Protein AF-A0A381WSM9-F1 (afdb_monomer)

Mean predicted aligned error: 3.8 Å

Sequence (271 aa):
VVYVLDGNLLFGTAMETVRNLSGAGLGIGEIPMAYTVAIGYKDANNLLATFHKRWRDYTPNIGGEAEKMSKLMGGPSDISGGGAPDFLKFLQEELKPLIESKYSVDPIDATIAGLSLGGLFPSWVLLTQPETFQRYVIMSPSIWWNGEEVWEWESRFAQNHNDINAKVFVTAGGLETIEIQKKMMDDILKDAPEQAVQMFKPMLDYFDKEGWPKMAEITPMFVDKLKSRSYKSLKIHCHNMPDESHSSVAPGAISRGLRYVFDHWDPSKGK

Organism: NCBI:txid408172

Nearest PDB structures (foldseek):
  6gi0-assembly1_A  TM=8.350E-01  e=5.035E-11  Pseudomonas aeruginosa
  6gi2-assembly2_B  TM=8.576E-01  e=4.862E-10  Pseudomonas aeruginosa
  6gi5-assembly2_B  TM=8.329E-01  e=3.897E-10  Pseudomonas aeruginosa
  6gi0-assembly2_B  TM=8.419E-01  e=8.933E-10  Pseudomonas aeruginosa
  6gi1-assembly1_A  TM=8.246E-01  e=7.160E-10  Pseudomonas aeruginosa PAO1

Secondary structure (DSSP, 8-state):
-EEESSHHHHHHHHHHHHHHHTGGGTS--SS----EEE---TT--SHHHHHHHHHHHH--SBSHHHHHHHHHTT--TT--B--HHHHHHHIIIIIHHHHHHHS---SS--EEEEETHHHHHHHHHHTT-GGG-SEEEEES--TTHHHHTHHHHHHHHHHH-S----EEEEE-BTT-SHHHHHHHHHHHHHTS-HHHHHHHHHHHHHHHHH----HHHHHHHHHHHHHHTT-TT-EEEE--BTT--TTTHHHHHHHHHHHHHTTS--GGGT-

Radius of gyration: 18.4 Å; Cα contac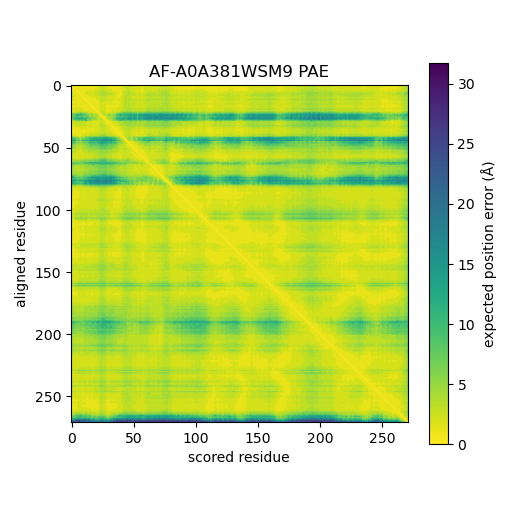ts (8 Å, |Δi|>4): 473; chains: 1; bounding box: 45×40×51 Å

InterPro domains:
  IPR000801 Esterase-like [PF00756] (80-177)
  IPR029058 Alpha/Beta hydrolase fold [G3DSA:3.40.50.1820] (1-271)
  IPR029058 Alpha/Beta hydrolase fold [SSF53474] (1-263)
  IPR052558 Siderophore Hydrolyzing Esterase D [PTHR40841] (1-267)

Solvent-accessible surface area (backbone atoms only — not comparable to full-atom values): 14133 Å² total; per-residue (Å²): 64,40,37,29,41,56,17,85,77,38,34,70,61,51,43,54,46,51,41,57,37,13,30,71,78,70,81,73,38,57,36,74,85,64,56,69,47,52,49,61,66,87,88,44,87,46,73,66,58,39,48,58,53,46,33,25,38,32,29,67,53,70,36,66,52,38,29,50,51,26,54,41,64,76,43,64,87,83,45,32,27,32,29,23,63,61,44,51,45,43,43,64,72,46,50,49,53,52,49,5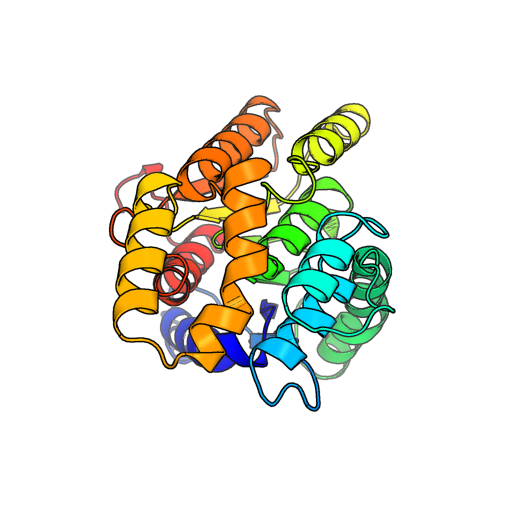1,75,75,41,101,63,61,91,72,50,28,32,42,31,16,52,32,53,39,8,26,30,57,53,48,37,57,38,75,51,38,82,79,34,40,22,38,31,32,27,37,33,44,49,61,47,69,82,33,47,54,57,58,39,45,53,56,34,58,74,78,42,85,64,42,70,30,23,37,26,37,32,20,12,42,42,26,32,50,70,51,44,50,50,51,49,54,61,55,48,72,80,44,57,68,70,57,44,65,46,47,44,57,47,50,58,44,27,75,72,79,55,61,69,38,36,39,62,52,51,54,54,54,51,51,54,57,57,74,66,62,30,81,54,44,47,74,48,71,56,63,38,70,90,21,35,82,88,62,29,56,65,60,44,53,54,55,21,51,25,38,52,62,72,60,38,45,81,92,72,80,88

Structure (mmCIF, N/CA/C/O backbone):
data_AF-A0A381WSM9-F1
#
_entry.id   AF-A0A381WSM9-F1
#
loop_
_atom_site.group_PDB
_atom_site.id
_atom_site.type_symbol
_atom_site.label_atom_id
_atom_site.label_alt_id
_atom_site.label_comp_id
_atom_site.label_asym_id
_atom_site.label_entity_id
_atom_site.label_seq_id
_atom_site.pdbx_PDB_ins_code
_atom_site.Cartn_x
_atom_site.Cartn_y
_atom_site.Cartn_z
_atom_site.occupancy
_atom_site.B_iso_or_equiv
_atom_site.auth_seq_id
_atom_site.auth_comp_id
_atom_site.auth_asym_id
_atom_site.auth_atom_id
_atom_site.pdbx_PDB_model_num
ATOM 1 N N . VAL A 1 1 ? -7.113 -9.871 12.168 1.00 97.44 1 VAL A N 1
ATOM 2 C CA . VAL A 1 1 ? -6.408 -10.612 11.083 1.00 97.44 1 VAL A CA 1
ATOM 3 C C . VAL A 1 1 ? -5.513 -9.658 10.307 1.00 97.44 1 VAL A C 1
ATOM 5 O O . VAL A 1 1 ? -5.935 -8.535 10.059 1.00 97.44 1 VAL A O 1
ATOM 8 N N . VAL A 1 2 ? -4.301 -10.077 9.932 1.00 98.38 2 VAL A N 1
ATOM 9 C CA . VAL A 1 2 ? -3.389 -9.311 9.066 1.00 98.38 2 VAL A CA 1
ATOM 10 C C . VAL A 1 2 ? -3.391 -9.926 7.666 1.00 98.38 2 VAL A C 1
ATOM 12 O O . VAL A 1 2 ? -2.798 -10.982 7.443 1.00 98.38 2 VAL A O 1
ATOM 15 N N . TYR A 1 3 ? -4.076 -9.266 6.735 1.00 98.75 3 TYR A N 1
ATOM 16 C CA . TYR A 1 3 ? -4.129 -9.612 5.320 1.00 98.75 3 TYR A CA 1
ATOM 17 C C . TYR A 1 3 ? -2.929 -9.004 4.596 1.00 98.75 3 TYR A C 1
ATOM 19 O O . TYR A 1 3 ? -2.718 -7.793 4.650 1.00 98.75 3 TYR A O 1
ATOM 27 N N . VAL A 1 4 ? -2.135 -9.837 3.930 1.00 98.44 4 VAL A N 1
ATOM 28 C CA . VAL A 1 4 ? -0.896 -9.423 3.262 1.00 98.44 4 VAL A CA 1
ATOM 29 C C . VAL A 1 4 ? -1.019 -9.712 1.776 1.00 98.44 4 VAL A C 1
ATOM 31 O O . VAL A 1 4 ? -1.158 -10.867 1.375 1.00 98.44 4 VAL A O 1
ATOM 34 N N . LEU A 1 5 ? -0.986 -8.661 0.967 1.00 98.00 5 LEU A N 1
ATOM 35 C CA . LEU A 1 5 ? -0.984 -8.764 -0.488 1.00 98.00 5 LEU A CA 1
ATOM 36 C C . LEU A 1 5 ? 0.370 -9.252 -1.004 1.00 98.00 5 LEU A C 1
ATOM 38 O O . LEU A 1 5 ? 1.371 -9.207 -0.291 1.00 98.00 5 LEU A O 1
ATOM 42 N N . ASP A 1 6 ? 0.396 -9.729 -2.248 1.00 94.25 6 ASP A N 1
ATOM 43 C CA . ASP A 1 6 ? 1.587 -10.327 -2.867 1.00 94.25 6 ASP A CA 1
ATOM 44 C C . ASP A 1 6 ? 2.169 -11.460 -2.001 1.00 94.25 6 ASP A C 1
ATOM 46 O O . ASP A 1 6 ? 3.371 -11.552 -1.744 1.00 94.25 6 ASP A O 1
ATOM 50 N N . GLY A 1 7 ? 1.292 -12.354 -1.538 1.00 94.31 7 GLY A N 1
ATOM 51 C CA . GLY A 1 7 ? 1.612 -13.414 -0.588 1.00 94.31 7 GLY A CA 1
ATOM 52 C C . GLY A 1 7 ? 2.745 -14.342 -1.024 1.00 94.31 7 GLY A C 1
ATOM 53 O O . GLY A 1 7 ? 3.530 -14.777 -0.186 1.00 94.31 7 GLY A O 1
ATOM 54 N N . ASN A 1 8 ? 2.895 -14.581 -2.331 1.00 91.25 8 ASN A N 1
ATOM 55 C CA . ASN A 1 8 ? 4.019 -15.345 -2.886 1.00 91.25 8 ASN A CA 1
ATOM 56 C C . ASN A 1 8 ? 5.388 -14.705 -2.576 1.00 91.25 8 ASN A C 1
ATOM 58 O O . ASN A 1 8 ? 6.388 -15.415 -2.558 1.00 91.25 8 ASN A O 1
ATOM 62 N N . LEU A 1 9 ? 5.434 -13.387 -2.346 1.00 89.00 9 LEU A N 1
ATOM 63 C CA . LEU A 1 9 ? 6.648 -12.616 -2.065 1.00 89.00 9 LEU A CA 1
ATOM 64 C C . LEU A 1 9 ? 6.784 -12.265 -0.578 1.00 89.00 9 LEU A C 1
ATOM 66 O O . LEU A 1 9 ? 7.881 -12.318 -0.030 1.00 89.00 9 LEU A O 1
ATOM 70 N N . LEU A 1 10 ? 5.680 -11.897 0.082 1.00 93.56 10 LEU A N 1
ATOM 71 C CA . LEU A 1 10 ? 5.720 -11.270 1.409 1.00 93.56 10 LEU A CA 1
ATOM 72 C C . LEU A 1 10 ? 5.325 -12.190 2.570 1.00 93.56 10 LEU A C 1
ATOM 74 O O . LEU A 1 10 ? 5.520 -11.802 3.724 1.00 93.56 10 LEU A O 1
ATOM 78 N N . PHE A 1 11 ? 4.796 -13.396 2.315 1.00 95.81 11 PHE A N 1
ATOM 79 C CA . PHE A 1 11 ? 4.255 -14.242 3.387 1.00 95.81 11 PHE A CA 1
ATOM 80 C C . PHE A 1 11 ? 5.281 -14.570 4.474 1.00 95.81 11 PHE A C 1
ATOM 82 O O . PHE A 1 11 ? 4.982 -14.381 5.649 1.00 95.81 11 PHE A O 1
ATOM 89 N N . GLY A 1 12 ? 6.483 -15.023 4.102 1.00 96.06 12 GLY A N 1
ATOM 90 C CA . GLY A 1 12 ? 7.509 -15.415 5.075 1.00 96.06 12 GLY A CA 1
ATOM 91 C C . GLY A 1 12 ? 7.902 -14.260 6.000 1.00 96.06 12 GLY A C 1
ATOM 92 O O . GLY A 1 12 ? 7.853 -14.395 7.221 1.00 96.06 12 GLY A O 1
ATOM 93 N N . THR A 1 13 ? 8.198 -13.097 5.415 1.00 96.75 13 THR A N 1
ATOM 94 C CA . THR A 1 13 ? 8.541 -11.871 6.150 1.00 96.75 13 THR A CA 1
ATOM 95 C C . THR A 1 13 ? 7.410 -11.425 7.070 1.00 96.75 13 THR A C 1
ATOM 97 O O . THR A 1 13 ? 7.642 -11.135 8.245 1.00 96.75 13 THR A O 1
ATOM 100 N N . ALA A 1 14 ? 6.177 -11.376 6.563 1.00 97.69 14 ALA A N 1
ATOM 101 C CA . ALA A 1 14 ? 5.042 -10.902 7.341 1.00 97.69 14 ALA A CA 1
ATOM 102 C C . ALA A 1 14 ? 4.659 -11.861 8.471 1.00 97.69 14 ALA A C 1
ATOM 104 O O . ALA A 1 14 ? 4.413 -11.416 9.591 1.00 97.69 14 ALA A O 1
ATOM 105 N N . MET A 1 15 ? 4.628 -13.165 8.195 1.00 96.75 15 MET A N 1
ATOM 106 C CA . MET A 1 15 ? 4.246 -14.185 9.168 1.00 96.75 15 MET A CA 1
ATOM 107 C C . MET A 1 15 ? 5.220 -14.213 10.347 1.00 96.75 15 MET A C 1
ATOM 109 O O . MET A 1 15 ? 4.785 -14.174 11.499 1.00 96.75 15 MET A O 1
ATOM 113 N N . GLU A 1 16 ? 6.527 -14.191 10.074 1.00 96.56 16 GLU A N 1
ATOM 114 C CA . GLU A 1 16 ? 7.525 -14.221 11.145 1.00 96.56 16 GLU A CA 1
ATOM 115 C C . GLU A 1 16 ? 7.567 -12.895 11.919 1.00 96.56 16 GLU A C 1
ATOM 117 O O . GLU A 1 16 ? 7.714 -12.889 13.140 1.00 96.56 16 GLU A O 1
ATOM 122 N N . THR A 1 17 ? 7.341 -11.762 11.244 1.00 97.12 17 THR A N 1
ATOM 123 C CA . THR A 1 17 ? 7.231 -10.457 11.918 1.00 97.12 17 THR A CA 1
ATOM 124 C C . THR A 1 17 ? 6.030 -10.414 12.860 1.00 97.12 17 THR A C 1
ATOM 126 O O . THR A 1 17 ? 6.184 -10.017 14.012 1.00 97.12 17 THR A O 1
ATOM 129 N N . VAL A 1 18 ? 4.849 -10.865 12.416 1.00 96.62 18 VAL A N 1
ATOM 130 C CA . VAL A 1 18 ? 3.650 -10.931 13.270 1.00 96.62 18 VAL A CA 1
ATOM 131 C C . VAL A 1 18 ? 3.904 -11.826 14.479 1.00 96.62 18 VAL A C 1
ATOM 133 O O . VAL A 1 18 ? 3.616 -11.412 15.598 1.00 96.62 18 VAL A O 1
ATOM 136 N N . ARG A 1 19 ? 4.498 -13.009 14.279 1.00 94.88 19 ARG A N 1
ATOM 137 C CA . ARG A 1 19 ? 4.834 -13.943 15.364 1.00 94.88 19 ARG A CA 1
ATOM 138 C C . ARG A 1 19 ? 5.773 -13.327 16.403 1.00 94.88 19 ARG A C 1
ATOM 140 O O . ARG A 1 19 ? 5.555 -13.500 17.602 1.00 94.88 19 ARG A O 1
ATOM 147 N N . ASN A 1 20 ? 6.810 -12.623 15.955 1.00 94.75 20 ASN A N 1
ATOM 148 C CA . ASN A 1 20 ? 7.774 -11.982 16.847 1.00 94.75 20 ASN A CA 1
ATOM 149 C C . ASN A 1 20 ? 7.138 -10.822 17.613 1.00 94.75 20 ASN A C 1
ATOM 151 O O . ASN A 1 20 ? 7.233 -10.767 18.839 1.00 94.75 20 ASN A O 1
ATOM 155 N N . LEU A 1 21 ? 6.434 -9.933 16.909 1.00 95.94 21 LEU A N 1
ATOM 156 C CA . LEU A 1 21 ? 5.764 -8.795 17.532 1.00 95.94 21 LEU A CA 1
ATOM 157 C C . LEU A 1 21 ? 4.637 -9.237 18.467 1.00 95.94 21 LEU A C 1
ATOM 159 O O . LEU A 1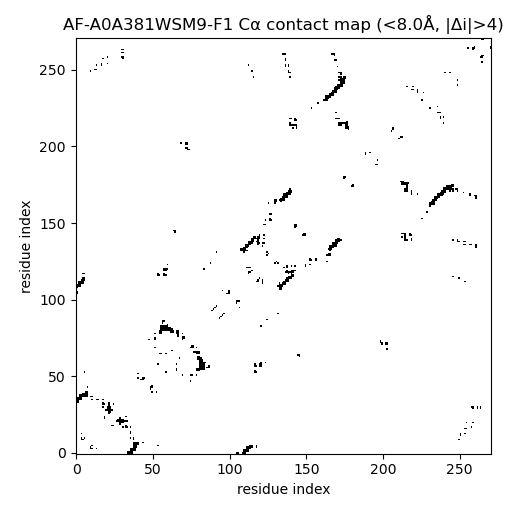 21 ? 4.387 -8.559 19.454 1.00 95.94 21 LEU A O 1
ATOM 163 N N . SER A 1 22 ? 3.994 -10.384 18.238 1.00 94.06 22 SER A N 1
ATOM 164 C CA . SER A 1 22 ? 2.992 -10.930 19.162 1.00 94.06 22 SER A CA 1
ATOM 165 C C . SER A 1 22 ? 3.596 -11.622 20.393 1.00 94.06 22 SER A C 1
ATOM 167 O O . SER A 1 22 ? 2.886 -12.287 21.153 1.00 94.06 22 SER A O 1
ATOM 169 N N . GLY A 1 23 ? 4.913 -11.499 20.600 1.00 88.94 23 GLY A N 1
ATOM 170 C CA . GLY A 1 23 ? 5.633 -12.094 21.723 1.00 88.94 23 GLY A CA 1
ATOM 171 C C . GLY A 1 23 ? 5.682 -13.619 21.658 1.00 88.94 23 GLY A C 1
ATOM 172 O O . GLY A 1 23 ? 5.707 -14.266 22.702 1.00 88.94 23 GLY A O 1
ATOM 173 N N . ALA A 1 24 ? 5.608 -14.201 20.455 1.00 80.62 24 ALA A N 1
ATOM 174 C CA . ALA A 1 24 ? 5.610 -15.645 20.211 1.00 80.62 24 ALA A CA 1
ATOM 175 C C . ALA A 1 24 ? 4.586 -16.437 21.058 1.00 80.62 24 ALA A C 1
ATOM 177 O O . ALA A 1 24 ? 4.814 -17.595 21.402 1.00 80.62 24 ALA A O 1
ATOM 178 N N . GLY A 1 25 ? 3.452 -15.815 21.408 1.00 73.31 25 GLY A N 1
ATOM 179 C CA . GLY A 1 25 ? 2.398 -16.441 22.216 1.00 73.31 25 GLY A CA 1
ATOM 180 C C . GLY A 1 25 ? 2.615 -16.377 23.731 1.00 73.31 25 GLY A C 1
ATOM 181 O O . GLY A 1 25 ? 1.815 -16.937 24.475 1.00 73.31 25 GLY A O 1
ATOM 182 N N . LEU A 1 26 ? 3.642 -15.666 24.206 1.00 80.56 26 LEU A N 1
ATOM 183 C CA . LEU A 1 26 ? 3.934 -15.489 25.636 1.00 80.56 26 LEU A CA 1
ATOM 184 C C . LEU A 1 26 ? 3.117 -14.366 26.305 1.00 80.56 26 LEU A C 1
ATOM 186 O O . LEU A 1 26 ? 3.297 -14.103 27.490 1.00 80.56 26 LEU A O 1
ATOM 190 N N . GLY A 1 27 ? 2.240 -13.679 25.565 1.00 76.25 27 GLY A N 1
ATOM 191 C CA . GLY A 1 27 ? 1.388 -12.607 26.102 1.00 76.25 27 GLY A CA 1
ATOM 192 C C . GLY A 1 27 ? 2.118 -11.295 26.428 1.00 76.25 27 GLY A C 1
ATOM 193 O O . GLY A 1 27 ? 1.547 -10.432 27.084 1.00 76.25 27 GLY A O 1
ATOM 194 N N . ILE A 1 28 ? 3.362 -11.138 25.965 1.00 84.81 28 ILE A N 1
ATOM 195 C CA . ILE A 1 28 ? 4.233 -9.968 26.200 1.00 84.81 28 ILE A CA 1
ATOM 196 C C . ILE A 1 28 ? 4.626 -9.257 24.889 1.00 84.81 28 ILE A C 1
ATOM 198 O O . ILE A 1 28 ? 5.728 -8.731 24.764 1.00 84.81 28 ILE A O 1
ATOM 202 N N . GLY A 1 29 ? 3.745 -9.301 23.886 1.00 90.19 29 GLY A N 1
ATOM 203 C CA . GLY A 1 29 ? 3.988 -8.753 22.549 1.00 90.19 29 GLY A CA 1
ATOM 204 C C . GLY A 1 29 ? 3.695 -7.256 22.397 1.00 90.19 29 GLY A C 1
ATOM 205 O O . GLY A 1 29 ? 2.896 -6.676 23.129 1.00 90.19 29 GLY A O 1
ATOM 206 N N . GLU A 1 30 ? 4.311 -6.655 21.382 1.00 94.06 30 GLU A N 1
ATOM 207 C CA . GLU A 1 30 ? 3.997 -5.328 20.842 1.00 94.06 30 GLU A CA 1
ATOM 208 C C . GLU A 1 30 ? 2.766 -5.318 19.929 1.00 94.06 30 GLU A C 1
ATOM 210 O O . GLU A 1 30 ? 2.387 -4.268 19.437 1.00 94.06 30 GLU A O 1
ATOM 215 N N . ILE A 1 31 ? 2.168 -6.465 19.617 1.00 94.75 31 ILE A N 1
ATOM 216 C CA . ILE A 1 31 ? 0.847 -6.542 18.983 1.00 94.75 31 ILE A CA 1
ATOM 217 C C . ILE A 1 31 ? 0.068 -7.725 19.582 1.00 94.75 31 ILE A C 1
ATOM 219 O O . ILE A 1 31 ? 0.681 -8.656 20.114 1.00 94.75 31 ILE A O 1
ATOM 223 N N . PRO A 1 32 ? -1.272 -7.751 19.486 1.00 92.50 32 PRO A N 1
ATOM 224 C CA . PRO A 1 32 ? -2.052 -8.937 19.830 1.00 92.50 32 PRO A CA 1
ATOM 225 C C . PRO A 1 32 ? -1.694 -10.139 18.946 1.00 92.50 32 PRO A C 1
ATOM 227 O O . PRO A 1 32 ? -1.225 -9.987 17.817 1.00 92.50 32 PRO A O 1
ATOM 230 N N . MET A 1 33 ? -1.988 -11.351 19.423 1.00 91.94 33 MET A N 1
ATOM 231 C CA . MET A 1 33 ? -1.957 -12.542 18.569 1.00 91.94 33 MET A CA 1
ATOM 232 C C . MET A 1 33 ? -2.881 -12.342 17.364 1.00 91.94 33 MET A C 1
ATOM 234 O O . MET A 1 33 ? -4.057 -12.015 17.521 1.00 91.94 33 MET A O 1
ATOM 238 N N . ALA A 1 34 ? -2.354 -12.558 16.162 1.00 93.31 34 ALA A N 1
ATOM 239 C CA . ALA A 1 34 ? -3.094 -12.361 14.927 1.00 93.31 34 ALA A CA 1
ATOM 240 C C . ALA A 1 34 ? -2.779 -13.462 13.912 1.00 93.31 34 ALA A C 1
ATOM 242 O O . ALA A 1 34 ? -1.648 -13.927 13.801 1.00 93.31 34 ALA A O 1
ATOM 243 N N . TYR A 1 35 ? -3.787 -13.841 13.126 1.00 95.88 35 TYR A N 1
ATOM 244 C CA . TYR A 1 35 ? -3.579 -14.654 11.932 1.00 95.88 35 TYR A CA 1
ATOM 245 C C . TYR A 1 35 ? -2.971 -13.802 10.818 1.00 95.88 35 TYR A C 1
ATOM 247 O O . TYR A 1 35 ? -3.493 -12.726 10.516 1.00 95.88 35 TYR A O 1
ATOM 255 N N . THR A 1 36 ? -1.918 -14.311 10.180 1.00 97.56 36 THR A N 1
ATOM 256 C CA . THR A 1 36 ? -1.387 -13.775 8.922 1.00 97.56 36 THR A CA 1
ATOM 257 C C . THR A 1 36 ? -2.022 -14.526 7.757 1.00 97.56 36 THR A C 1
ATOM 259 O O . THR A 1 36 ? -1.798 -15.725 7.599 1.00 97.56 36 THR A O 1
ATOM 262 N N . VAL A 1 37 ? -2.797 -13.823 6.932 1.00 98.31 37 VAL A N 1
ATOM 263 C CA . VAL A 1 37 ? -3.435 -14.370 5.728 1.00 98.31 37 VAL A CA 1
ATOM 264 C C . VAL A 1 37 ? -2.790 -13.714 4.515 1.00 98.31 37 VAL A C 1
ATOM 266 O O . VAL A 1 37 ? -3.050 -12.553 4.215 1.00 98.31 37 VAL A O 1
ATOM 269 N N . ALA A 1 38 ? -1.916 -14.445 3.830 1.00 97.75 38 ALA A N 1
ATOM 270 C CA . ALA A 1 38 ? -1.245 -13.949 2.637 1.00 97.75 38 ALA A CA 1
ATOM 271 C C . ALA A 1 38 ? -2.038 -14.301 1.373 1.00 97.75 38 ALA A C 1
ATOM 273 O O . ALA A 1 38 ? -2.285 -15.476 1.099 1.00 97.75 38 ALA A O 1
ATOM 274 N N . ILE A 1 39 ? -2.424 -13.282 0.604 1.00 97.81 39 ILE A N 1
ATOM 275 C CA . ILE A 1 39 ? -3.171 -13.430 -0.644 1.00 97.81 39 ILE A CA 1
ATOM 276 C C . ILE A 1 39 ? -2.183 -13.448 -1.798 1.00 97.81 39 ILE A C 1
ATOM 278 O O . ILE A 1 39 ? -1.471 -12.477 -2.047 1.00 97.81 39 ILE A O 1
ATOM 282 N N . GLY A 1 40 ? -2.127 -14.581 -2.483 1.00 94.62 40 GLY A N 1
ATOM 283 C CA . GLY A 1 40 ? -1.225 -14.803 -3.595 1.00 94.62 40 GLY A CA 1
ATOM 284 C C . GLY A 1 40 ? -1.908 -15.526 -4.740 1.00 94.62 40 GLY A C 1
ATOM 285 O O . GLY A 1 40 ? -3.115 -15.768 -4.746 1.00 94.62 40 GLY A O 1
ATOM 286 N N . TYR A 1 41 ? -1.097 -15.903 -5.710 1.00 92.88 41 TYR A N 1
ATOM 287 C CA . TYR A 1 41 ? -1.542 -16.487 -6.953 1.00 92.88 41 TYR A CA 1
ATOM 288 C C . TYR A 1 41 ? -1.054 -17.916 -7.089 1.00 92.88 41 TYR A C 1
ATOM 290 O O . TYR A 1 41 ? 0.125 -18.219 -6.884 1.00 92.88 41 TYR A O 1
ATOM 298 N N . LYS A 1 42 ? -1.968 -18.787 -7.515 1.00 88.75 42 LYS A N 1
ATOM 299 C CA . LYS A 1 42 ? -1.606 -20.103 -8.027 1.00 88.75 42 LYS A CA 1
ATOM 300 C C . LYS A 1 42 ? -0.832 -19.938 -9.342 1.00 88.75 42 LYS A C 1
ATOM 302 O O . LYS A 1 42 ? -1.160 -19.066 -10.151 1.00 88.75 42 LYS A O 1
ATOM 307 N N . ASP A 1 43 ? 0.190 -20.770 -9.530 1.00 80.62 43 ASP A N 1
ATOM 308 C CA . ASP A 1 43 ? 1.003 -20.858 -10.751 1.00 80.62 43 ASP A CA 1
ATOM 309 C C . ASP A 1 43 ? 1.777 -19.569 -11.110 1.00 80.62 43 ASP A C 1
ATOM 311 O O . ASP A 1 43 ? 2.235 -19.388 -12.238 1.00 80.62 43 ASP A O 1
ATOM 315 N N . ALA A 1 44 ? 1.969 -18.665 -10.143 1.00 80.81 44 ALA A N 1
ATOM 316 C CA . ALA A 1 44 ? 2.839 -17.497 -10.267 1.00 80.81 44 ALA A CA 1
ATOM 317 C C . ALA A 1 44 ? 4.290 -17.866 -9.918 1.00 80.81 44 ALA A C 1
ATOM 319 O O . ALA A 1 44 ? 4.851 -17.452 -8.906 1.00 80.81 44 ALA A O 1
ATOM 320 N N . ASN A 1 45 ? 4.877 -18.714 -10.763 1.00 75.31 45 ASN A N 1
ATOM 321 C CA . ASN A 1 45 ? 6.173 -19.354 -10.510 1.00 75.31 45 ASN A CA 1
ATOM 322 C C . ASN A 1 45 ? 7.378 -18.452 -10.835 1.00 75.31 45 ASN A C 1
ATOM 324 O O . ASN A 1 45 ? 8.522 -18.851 -10.636 1.00 75.31 45 ASN A O 1
ATOM 328 N N . ASN A 1 46 ? 7.137 -17.257 -11.377 1.00 77.94 46 ASN A N 1
ATOM 329 C CA . ASN A 1 46 ? 8.152 -16.246 -11.649 1.00 77.94 46 ASN A CA 1
ATOM 330 C C . ASN A 1 46 ? 7.553 -14.836 -11.533 1.00 77.94 46 ASN A C 1
ATOM 332 O O . ASN A 1 46 ? 6.334 -14.660 -11.497 1.00 77.94 46 ASN A O 1
ATOM 336 N N . LEU A 1 47 ? 8.430 -13.833 -11.493 1.00 73.25 47 LEU A N 1
ATOM 337 C CA . LEU A 1 47 ? 8.063 -12.436 -11.279 1.00 73.25 47 LEU A CA 1
ATOM 338 C C . LEU A 1 47 ? 7.084 -11.897 -12.342 1.00 73.25 47 LEU A C 1
ATOM 340 O O . LEU A 1 47 ? 6.137 -11.195 -11.995 1.00 73.25 47 LEU A O 1
ATOM 344 N N . LEU A 1 48 ? 7.260 -12.273 -13.612 1.00 78.38 48 LEU A N 1
ATOM 345 C CA . LEU A 1 48 ? 6.426 -11.792 -14.717 1.00 78.38 48 LEU A CA 1
ATOM 346 C C . LEU A 1 48 ? 4.995 -12.350 -14.644 1.00 78.38 48 LEU A C 1
ATOM 348 O O . LEU A 1 48 ? 4.022 -11.610 -14.780 1.00 78.38 48 LEU A O 1
ATOM 352 N N . ALA A 1 49 ? 4.851 -13.643 -14.340 1.00 79.94 49 ALA A N 1
ATOM 353 C CA . ALA A 1 49 ? 3.547 -14.266 -14.118 1.00 79.94 49 ALA A CA 1
ATOM 354 C C . ALA A 1 49 ? 2.805 -13.632 -12.928 1.00 79.94 49 ALA A C 1
ATOM 356 O O . ALA A 1 49 ? 1.583 -13.468 -12.978 1.00 79.94 49 ALA A O 1
ATOM 357 N N . THR A 1 50 ? 3.540 -13.239 -11.883 1.00 84.62 50 THR A N 1
ATOM 358 C CA . THR A 1 50 ? 2.996 -12.470 -10.759 1.00 84.62 50 THR A CA 1
ATOM 359 C C . THR A 1 50 ? 2.534 -11.088 -11.218 1.00 84.62 50 THR A C 1
ATOM 361 O O . THR A 1 50 ? 1.410 -10.706 -10.897 1.00 84.62 50 THR A O 1
ATOM 364 N N . PHE A 1 51 ? 3.343 -10.362 -12.003 1.00 86.25 51 PHE A N 1
ATOM 365 C CA . PHE A 1 51 ? 3.030 -9.018 -12.509 1.00 86.25 51 PHE A CA 1
ATOM 366 C C . PHE A 1 51 ? 1.712 -8.944 -13.283 1.00 86.25 51 PHE A C 1
ATOM 368 O O . PHE A 1 51 ? 0.895 -8.075 -12.987 1.00 86.25 51 PHE A O 1
ATOM 375 N N . HIS A 1 52 ? 1.440 -9.889 -14.181 1.00 86.19 52 HIS A N 1
ATOM 376 C CA . HIS A 1 52 ? 0.192 -9.884 -14.956 1.00 86.19 52 HIS A CA 1
ATOM 377 C C . HIS A 1 52 ? -1.053 -9.987 -14.073 1.00 86.19 52 HIS A C 1
ATOM 379 O O . HIS A 1 52 ? -2.035 -9.274 -14.276 1.00 86.19 52 HIS A O 1
ATOM 385 N N . LYS A 1 53 ? -1.004 -10.855 -13.058 1.00 89.88 53 LYS A N 1
ATOM 386 C CA . LYS A 1 53 ? -2.137 -11.079 -12.155 1.00 89.88 53 LYS A CA 1
ATOM 387 C C . LYS A 1 53 ? -2.370 -9.878 -11.238 1.00 89.88 53 LYS A C 1
ATOM 389 O O . LYS A 1 53 ? -3.511 -9.462 -11.069 1.00 89.88 53 LYS A O 1
ATOM 394 N N . ARG A 1 54 ? -1.301 -9.264 -10.723 1.00 92.75 54 ARG A N 1
ATOM 395 C CA . ARG A 1 54 ? -1.416 -8.069 -9.867 1.00 92.75 54 ARG A CA 1
ATOM 396 C C . ARG A 1 54 ? -1.755 -6.789 -10.623 1.00 92.75 54 ARG A C 1
ATOM 398 O O . ARG A 1 54 ? -2.442 -5.948 -10.060 1.00 92.75 54 ARG A O 1
ATOM 405 N N . TRP A 1 55 ? -1.371 -6.638 -11.894 1.00 92.00 55 TRP A N 1
ATOM 406 C CA . TRP A 1 55 ? -1.898 -5.540 -12.716 1.00 92.00 55 TRP A CA 1
ATOM 407 C C . TRP A 1 55 ? -3.406 -5.641 -12.877 1.00 92.00 55 TRP A C 1
ATOM 409 O O . TRP A 1 55 ? -4.087 -4.634 -12.728 1.00 92.00 55 TRP A O 1
ATOM 419 N N . ARG A 1 56 ? -3.937 -6.846 -13.109 1.00 92.75 56 ARG A N 1
ATOM 420 C CA . ARG A 1 56 ? -5.384 -7.073 -13.129 1.00 92.75 56 ARG A CA 1
ATOM 421 C C . ARG A 1 56 ? -6.023 -6.727 -11.780 1.00 92.75 56 ARG A C 1
ATOM 423 O O . ARG A 1 56 ? -6.919 -5.896 -11.752 1.00 92.75 56 ARG A O 1
ATOM 430 N N . ASP A 1 57 ? -5.562 -7.332 -10.686 1.00 95.50 57 ASP A N 1
ATOM 431 C CA . ASP A 1 57 ? -6.286 -7.290 -9.404 1.00 95.50 57 ASP A CA 1
ATOM 432 C C . ASP A 1 57 ? -6.083 -6.016 -8.586 1.00 95.50 57 ASP A C 1
ATOM 434 O O . ASP A 1 57 ? -6.943 -5.674 -7.785 1.00 95.50 57 ASP A O 1
ATOM 438 N N . TYR A 1 58 ? -4.953 -5.323 -8.722 1.00 96.94 58 TYR A N 1
ATOM 439 C CA . TYR A 1 58 ? -4.643 -4.177 -7.858 1.00 96.94 58 TYR A CA 1
ATOM 440 C C . TYR A 1 58 ? -4.872 -2.823 -8.525 1.00 96.94 58 TYR A C 1
ATOM 442 O O . TYR A 1 58 ? -4.780 -1.800 -7.848 1.00 96.94 58 TYR A O 1
ATOM 450 N N . THR A 1 59 ?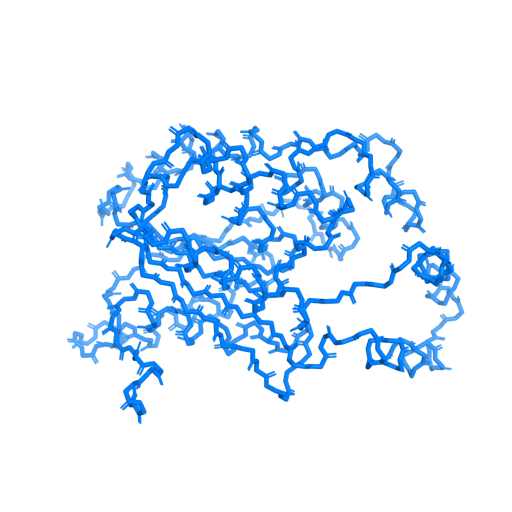 -5.165 -2.791 -9.828 1.00 96.06 59 THR A N 1
ATOM 451 C CA . THR A 1 59 ? -5.438 -1.536 -10.538 1.00 96.06 59 THR A CA 1
ATOM 452 C C . THR A 1 59 ? -6.946 -1.359 -10.740 1.00 96.06 59 THR A C 1
ATOM 454 O O . THR A 1 59 ? -7.616 -2.284 -11.207 1.00 96.06 59 THR A O 1
ATOM 457 N N . PRO A 1 60 ? -7.520 -0.204 -10.367 1.00 93.69 60 PRO A N 1
ATOM 458 C CA . PRO A 1 60 ? -8.965 0.008 -10.448 1.00 93.69 60 PRO A CA 1
ATOM 459 C C . PRO A 1 60 ? -9.445 0.474 -11.822 1.00 93.69 60 PRO A C 1
ATOM 461 O O . PRO A 1 60 ? -10.629 0.347 -12.118 1.00 93.69 60 PRO A O 1
ATOM 464 N N . ASN A 1 61 ? -8.549 0.976 -12.672 1.00 91.19 61 ASN A N 1
ATOM 465 C CA . ASN A 1 61 ? -8.894 1.481 -13.994 1.00 91.19 61 ASN A CA 1
ATOM 466 C C . ASN A 1 61 ? -8.632 0.456 -15.100 1.00 91.19 61 ASN A C 1
ATOM 468 O O . ASN A 1 61 ? -7.623 -0.246 -15.087 1.00 91.19 61 ASN A O 1
ATOM 472 N N . ILE A 1 62 ? -9.550 0.405 -16.070 1.00 89.06 62 ILE A N 1
ATOM 473 C CA . ILE A 1 62 ? -9.415 -0.391 -17.294 1.00 89.06 62 ILE A CA 1
ATOM 474 C C . ILE A 1 62 ? -8.469 0.338 -18.262 1.00 89.06 62 ILE A C 1
ATOM 476 O O . ILE A 1 62 ? -8.596 1.539 -18.495 1.00 89.06 62 ILE A O 1
ATOM 480 N N . GLY A 1 63 ? -7.554 -0.409 -18.865 1.00 86.38 63 GLY A N 1
ATOM 481 C CA . GLY A 1 63 ? -6.507 0.043 -19.769 1.00 86.38 63 GLY A CA 1
ATOM 482 C C . GLY A 1 63 ? -5.349 0.741 -19.049 1.00 86.38 63 GLY A C 1
ATOM 483 O O . GLY A 1 63 ? -4.846 0.295 -18.015 1.00 86.38 63 GLY A O 1
ATOM 484 N N . GLY A 1 64 ? -4.900 1.850 -19.637 1.00 89.06 64 GLY A N 1
ATOM 485 C CA . GLY A 1 64 ? -3.911 2.743 -19.038 1.00 89.06 64 GLY A CA 1
ATOM 486 C C . GLY A 1 64 ? -2.552 2.084 -18.804 1.00 89.06 64 GLY A C 1
ATOM 487 O O . GLY A 1 64 ? -2.028 1.355 -19.647 1.00 89.06 64 GLY A O 1
ATOM 488 N N . GLU A 1 65 ? -1.961 2.384 -17.652 1.00 91.44 65 GLU A N 1
ATOM 489 C CA . GLU A 1 65 ? -0.616 1.940 -17.281 1.00 91.44 65 GLU A CA 1
ATOM 490 C C . GLU A 1 65 ? -0.491 0.406 -17.175 1.00 91.44 65 GLU A C 1
ATOM 492 O O . GLU A 1 65 ? 0.541 -0.150 -17.545 1.00 91.44 65 GLU A O 1
ATOM 497 N N . ALA A 1 66 ? -1.553 -0.301 -16.765 1.00 89.56 66 ALA A N 1
ATOM 498 C CA . ALA A 1 66 ? -1.557 -1.766 -16.655 1.00 89.56 66 ALA A CA 1
ATOM 499 C C . ALA A 1 66 ? -1.380 -2.443 -18.020 1.00 89.56 66 ALA A C 1
ATOM 501 O O . ALA A 1 66 ? -0.504 -3.292 -18.196 1.00 89.56 66 ALA A O 1
ATOM 502 N N . GLU A 1 67 ? -2.181 -2.025 -18.999 1.00 89.50 67 GLU A N 1
ATOM 503 C CA . GLU A 1 67 ? -2.111 -2.539 -20.366 1.00 89.50 67 GLU A CA 1
ATOM 504 C C . GLU A 1 67 ? -0.770 -2.186 -21.028 1.00 89.50 67 GLU A C 1
ATOM 506 O O . GLU A 1 67 ? -0.149 -3.032 -21.679 1.00 89.50 67 GLU A O 1
ATOM 511 N N . LYS A 1 68 ? -0.288 -0.948 -20.837 1.00 91.06 68 LYS A N 1
ATOM 512 C CA . LYS A 1 68 ? 1.012 -0.499 -21.360 1.00 91.06 68 LYS A CA 1
ATOM 513 C C . LYS A 1 68 ? 2.158 -1.336 -20.800 1.00 91.06 68 LYS A C 1
ATOM 515 O O . LYS A 1 68 ? 2.955 -1.857 -21.577 1.00 91.06 68 LYS A O 1
ATOM 520 N N . MET A 1 69 ? 2.225 -1.501 -19.479 1.00 90.19 69 MET A N 1
ATOM 521 C CA . MET A 1 69 ? 3.293 -2.262 -18.829 1.00 90.19 69 MET A CA 1
ATOM 522 C C . MET A 1 69 ? 3.262 -3.742 -19.213 1.00 90.19 69 MET A C 1
ATOM 524 O O . MET A 1 69 ? 4.323 -4.325 -19.440 1.00 90.19 69 MET A O 1
ATOM 528 N N . SER A 1 70 ? 2.069 -4.324 -19.390 1.00 87.50 70 SER A N 1
ATOM 529 C CA . SER A 1 70 ? 1.934 -5.677 -19.941 1.00 87.50 70 SER A CA 1
ATOM 530 C C . SER A 1 70 ? 2.560 -5.796 -21.318 1.00 87.50 70 SER A C 1
ATOM 532 O O . SER A 1 70 ? 3.425 -6.644 -21.529 1.00 87.50 70 SER A O 1
ATOM 534 N N . LYS A 1 71 ? 2.227 -4.889 -22.238 1.00 88.38 71 LYS A N 1
ATOM 535 C CA . LYS A 1 71 ? 2.804 -4.902 -23.588 1.00 88.38 71 LYS A CA 1
ATOM 536 C C . LYS A 1 71 ? 4.320 -4.694 -23.578 1.00 88.38 71 LYS A C 1
ATOM 538 O O . LYS A 1 71 ? 5.029 -5.413 -24.278 1.00 88.38 71 LYS A O 1
ATOM 543 N N . LEU A 1 72 ? 4.819 -3.743 -22.786 1.00 89.50 72 LEU A N 1
ATOM 544 C CA . LEU A 1 72 ? 6.245 -3.401 -22.734 1.00 89.50 72 LEU A CA 1
ATOM 545 C C . LEU A 1 72 ? 7.110 -4.523 -22.149 1.00 89.50 72 LEU A C 1
ATOM 547 O O . LEU A 1 72 ? 8.259 -4.658 -22.556 1.00 89.50 72 LEU A O 1
ATOM 551 N N . MET A 1 73 ? 6.567 -5.344 -21.246 1.00 83.81 73 MET A N 1
ATOM 552 C CA . MET A 1 73 ? 7.289 -6.470 -20.637 1.00 83.81 73 MET A CA 1
ATOM 553 C C . MET A 1 73 ? 6.980 -7.832 -21.280 1.00 83.81 73 MET A C 1
ATOM 555 O O . MET A 1 73 ? 7.261 -8.874 -20.689 1.00 83.81 73 MET A O 1
ATOM 559 N N . GLY A 1 74 ? 6.412 -7.848 -22.492 1.00 79.81 74 GLY A N 1
ATOM 560 C CA . GLY A 1 74 ? 6.130 -9.086 -23.232 1.00 79.81 74 GLY A CA 1
ATOM 561 C C . GLY A 1 74 ? 5.009 -9.937 -22.624 1.00 79.81 74 GLY A C 1
ATOM 562 O O . GLY A 1 74 ? 4.972 -11.153 -22.817 1.00 79.81 74 GLY A O 1
ATOM 563 N N . GLY A 1 75 ? 4.119 -9.309 -21.861 1.00 77.69 75 GLY A N 1
ATOM 564 C CA . GLY A 1 75 ? 2.953 -9.927 -21.255 1.00 77.69 75 GLY A CA 1
ATOM 565 C C . GLY A 1 75 ? 1.772 -10.121 -22.213 1.00 77.69 75 GLY A C 1
ATOM 566 O O . GLY A 1 75 ? 1.786 -9.634 -23.346 1.00 77.69 75 GLY A O 1
ATOM 567 N N . PRO A 1 76 ? 0.725 -10.841 -21.772 1.00 77.31 76 PRO A N 1
ATOM 568 C CA . PRO A 1 76 ? -0.498 -11.033 -22.536 1.00 77.31 76 PRO A CA 1
ATOM 569 C C . PRO A 1 76 ? -1.173 -9.702 -22.886 1.00 77.31 76 PRO A C 1
ATOM 571 O O . PRO A 1 76 ? -1.223 -8.771 -22.076 1.00 77.31 76 PRO A O 1
ATOM 574 N N . SER A 1 77 ? -1.733 -9.629 -24.093 1.00 72.25 77 SER A N 1
ATOM 575 C CA . SER A 1 77 ? -2.428 -8.439 -24.597 1.00 72.25 77 SER A CA 1
ATOM 576 C C . SER A 1 77 ? -3.829 -8.241 -24.013 1.00 72.25 77 SER A C 1
ATOM 578 O O . SER A 1 77 ? -4.433 -7.202 -24.251 1.00 72.25 77 SER A O 1
ATOM 580 N N . ASP A 1 78 ? -4.364 -9.234 -23.303 1.00 78.56 78 ASP A N 1
ATOM 581 C CA . ASP A 1 78 ? -5.687 -9.221 -22.673 1.00 78.56 78 ASP A CA 1
ATOM 582 C C . ASP A 1 78 ? -5.662 -8.723 -21.217 1.00 78.56 78 ASP A C 1
ATOM 584 O O . ASP A 1 78 ? -6.716 -8.576 -20.598 1.00 78.56 78 ASP A O 1
ATOM 588 N N . ILE A 1 79 ? -4.484 -8.405 -20.665 1.00 80.38 79 ILE A N 1
ATOM 589 C CA . ILE A 1 79 ? -4.390 -7.714 -19.375 1.00 80.38 79 ILE A CA 1
ATOM 590 C C . ILE A 1 79 ? -4.771 -6.248 -19.568 1.00 80.38 79 ILE A C 1
ATOM 592 O O . ILE A 1 79 ? -3.973 -5.441 -20.043 1.00 80.38 79 ILE A O 1
ATOM 596 N N . SER A 1 80 ? -5.984 -5.900 -19.148 1.00 82.94 80 SER A N 1
ATOM 597 C CA . SER A 1 80 ? -6.474 -4.522 -19.161 1.00 82.94 80 SER A CA 1
ATOM 598 C C . SER A 1 80 ? -6.377 -3.818 -17.809 1.00 82.94 80 SER A C 1
ATOM 600 O O . SER A 1 80 ? -6.646 -2.635 -17.752 1.00 82.94 80 SER A O 1
ATOM 602 N N . GLY A 1 81 ? -6.057 -4.486 -16.699 1.00 89.62 81 GLY A N 1
ATOM 603 C CA . GLY A 1 81 ? -6.308 -3.882 -15.380 1.00 89.62 81 GLY A CA 1
ATOM 604 C C . GLY A 1 81 ? -7.809 -3.755 -15.085 1.00 89.62 81 GLY A C 1
ATOM 605 O O . GLY A 1 81 ? -8.630 -4.403 -15.741 1.00 89.62 81 GLY A O 1
ATOM 606 N N . GLY A 1 82 ? -8.166 -2.935 -14.098 1.00 93.75 82 GLY A N 1
ATOM 607 C CA . GLY A 1 82 ? -9.559 -2.642 -13.739 1.00 93.75 82 GLY A CA 1
ATOM 608 C C . GLY A 1 82 ? -10.221 -3.667 -12.819 1.00 93.75 82 GLY A C 1
ATOM 609 O O . GLY A 1 82 ? -11.412 -3.561 -12.547 1.00 93.75 82 GLY A O 1
ATOM 610 N N . GLY A 1 83 ? -9.472 -4.659 -12.336 1.00 96.38 83 GLY A N 1
ATOM 611 C CA . GLY A 1 83 ? -9.986 -5.744 -11.502 1.00 96.38 83 GLY A CA 1
ATOM 612 C C . GLY A 1 83 ? -10.015 -5.437 -10.006 1.00 96.38 83 GLY A C 1
ATOM 613 O O . GLY A 1 83 ? -10.488 -6.276 -9.246 1.00 96.38 83 GLY A O 1
ATOM 614 N N . ALA A 1 84 ? -9.551 -4.264 -9.552 1.00 97.69 84 ALA A N 1
ATOM 615 C CA . ALA A 1 84 ? -9.580 -3.920 -8.125 1.00 97.69 84 ALA A CA 1
ATOM 616 C C . ALA A 1 84 ? -10.975 -4.006 -7.475 1.00 97.69 84 ALA A C 1
ATOM 618 O O . ALA A 1 84 ? -11.056 -4.531 -6.363 1.00 97.69 84 ALA A O 1
ATOM 619 N N . PRO A 1 85 ? -12.083 -3.578 -8.118 1.00 98.12 85 PRO A N 1
ATOM 620 C CA . PRO A 1 85 ? -13.420 -3.778 -7.560 1.00 98.12 85 PRO A CA 1
ATOM 621 C C . PRO A 1 85 ? -13.780 -5.254 -7.356 1.00 98.12 85 PRO A C 1
ATOM 623 O O . PRO A 1 85 ? -14.274 -5.613 -6.289 1.00 98.12 85 PRO A O 1
ATOM 626 N N . ASP A 1 86 ? -13.478 -6.116 -8.329 1.00 98.19 86 ASP A N 1
ATOM 627 C CA . ASP A 1 86 ? -13.740 -7.556 -8.226 1.00 98.19 86 ASP A CA 1
ATOM 628 C C . ASP A 1 86 ? -12.847 -8.214 -7.170 1.00 98.19 86 ASP A C 1
ATOM 630 O O . ASP A 1 86 ? -13.299 -9.064 -6.404 1.00 98.19 86 ASP A O 1
ATOM 634 N N . PHE A 1 87 ? -11.586 -7.787 -7.074 1.00 98.44 87 PHE A N 1
ATOM 635 C CA . PHE A 1 87 ? -10.672 -8.270 -6.049 1.00 98.44 87 PHE A CA 1
ATOM 636 C C . PHE A 1 87 ? -11.119 -7.845 -4.644 1.00 98.44 87 PHE A C 1
ATOM 638 O O . PHE A 1 87 ? -11.132 -8.667 -3.730 1.00 98.44 87 PHE A O 1
ATOM 645 N N . LEU A 1 88 ? -11.555 -6.595 -4.460 1.00 98.75 88 LEU A N 1
ATOM 646 C CA . LEU A 1 88 ? -12.128 -6.126 -3.196 1.00 98.75 88 LEU A CA 1
ATOM 647 C C . LEU A 1 88 ? -13.396 -6.902 -2.830 1.00 98.75 88 LEU A C 1
ATOM 649 O O . LEU A 1 88 ? -13.543 -7.311 -1.677 1.00 98.75 88 LEU A O 1
ATOM 653 N N . LYS A 1 89 ? -14.262 -7.164 -3.811 1.00 98.62 89 LYS A N 1
ATOM 654 C CA . LYS A 1 89 ? -15.455 -7.989 -3.628 1.00 98.62 89 LYS A CA 1
ATOM 655 C C . LYS A 1 89 ? -15.095 -9.402 -3.171 1.00 98.62 89 LYS A C 1
ATOM 657 O O . LYS A 1 89 ? -15.656 -9.875 -2.190 1.00 98.62 89 LYS A O 1
ATOM 662 N N . PHE A 1 90 ? -14.108 -10.041 -3.800 1.00 98.62 90 PHE A N 1
ATOM 663 C CA . PHE A 1 90 ? -13.569 -11.326 -3.344 1.00 98.62 90 PHE A CA 1
ATOM 664 C C . PHE A 1 90 ? -13.090 -11.259 -1.882 1.00 98.62 90 PHE A C 1
ATOM 666 O O . PHE A 1 90 ? -13.388 -12.151 -1.085 1.00 98.62 90 PHE A O 1
ATOM 673 N N . LEU A 1 91 ? -12.380 -10.195 -1.489 1.00 98.50 91 LEU A N 1
ATOM 674 C CA . LEU A 1 91 ? -11.938 -10.036 -0.100 1.00 98.50 91 LEU A CA 1
ATOM 675 C C . LEU A 1 91 ? -13.126 -9.939 0.869 1.00 98.50 91 LEU A C 1
ATOM 677 O O . LEU A 1 91 ? -13.100 -10.583 1.917 1.00 98.50 91 LEU A O 1
ATOM 681 N N . GLN A 1 92 ? -14.147 -9.152 0.528 1.00 98.31 92 GLN A N 1
ATOM 682 C CA . GLN A 1 92 ? -15.308 -8.872 1.378 1.00 98.31 92 GLN A CA 1
ATOM 683 C C . GLN A 1 92 ? -16.302 -10.038 1.456 1.00 98.31 92 GLN A C 1
ATOM 685 O O . GLN A 1 92 ? -16.792 -10.345 2.540 1.00 98.31 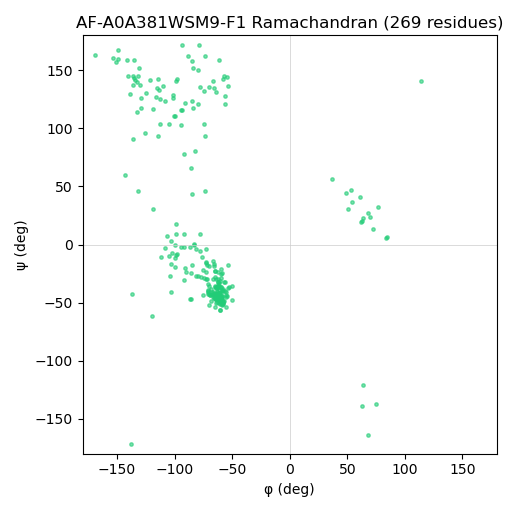92 GLN A O 1
ATOM 690 N N . GLU A 1 93 ? -16.606 -10.675 0.328 1.00 98.50 93 GLU A N 1
ATOM 691 C CA . GLU A 1 93 ? -17.705 -11.640 0.207 1.00 98.50 93 GLU A CA 1
ATOM 692 C C . GLU A 1 93 ? -17.240 -13.099 0.273 1.00 98.50 93 GLU A C 1
ATOM 694 O O . GLU A 1 93 ? -18.041 -13.982 0.578 1.00 98.50 93 GLU A O 1
ATOM 699 N N . GLU A 1 94 ? -15.954 -13.371 0.033 1.00 98.62 94 GLU A N 1
ATOM 700 C CA . GLU A 1 94 ? -15.426 -14.739 0.005 1.00 98.62 94 GLU A CA 1
ATOM 701 C C . GLU A 1 94 ? -14.337 -14.955 1.058 1.00 98.62 94 GLU A C 1
ATOM 703 O O . GLU A 1 94 ? -14.497 -15.785 1.958 1.00 98.62 94 GLU A O 1
ATOM 708 N N . LEU A 1 95 ? -13.224 -14.216 0.983 1.00 98.31 95 LEU A N 1
ATOM 709 C CA . LEU A 1 95 ? -12.053 -14.504 1.813 1.00 98.31 95 LEU A CA 1
ATOM 710 C C . LEU A 1 95 ? -12.288 -14.189 3.293 1.00 98.31 95 LEU A C 1
ATOM 712 O O . LEU A 1 95 ? -12.031 -15.054 4.133 1.00 98.31 95 LEU A O 1
ATOM 716 N N . LYS A 1 96 ? -12.748 -12.975 3.628 1.00 97.88 96 LYS A N 1
ATOM 717 C CA . LYS A 1 96 ? -13.012 -12.588 5.025 1.00 97.88 96 LYS A CA 1
ATOM 718 C C . LYS A 1 96 ? -14.035 -13.538 5.680 1.00 97.88 96 LYS A C 1
ATOM 720 O O . LYS A 1 96 ? -13.664 -14.155 6.683 1.00 97.88 96 LYS A O 1
ATOM 725 N N . PRO A 1 97 ? -15.214 -13.807 5.076 1.00 98.06 97 PRO A N 1
ATOM 726 C CA . PRO A 1 97 ? -16.168 -14.780 5.616 1.00 98.06 97 PRO A CA 1
ATOM 727 C C . PRO A 1 97 ? -15.591 -16.192 5.772 1.00 98.06 97 PRO A C 1
ATOM 729 O O . PRO A 1 97 ? -15.862 -16.875 6.763 1.00 98.06 97 PRO A O 1
ATOM 732 N N . LEU A 1 98 ? -14.754 -16.650 4.832 1.00 98.25 98 LEU A N 1
ATOM 733 C CA . LEU A 1 98 ? -14.107 -17.958 4.936 1.00 98.25 98 LEU A CA 1
ATOM 734 C C . LEU A 1 98 ? -13.184 -18.041 6.159 1.00 98.25 98 LEU A C 1
ATOM 736 O O . LEU A 1 98 ? -13.208 -19.052 6.864 1.00 98.25 98 LEU A O 1
ATOM 740 N N . ILE A 1 99 ? -12.380 -17.007 6.415 1.00 98.12 99 ILE A N 1
ATOM 741 C CA . ILE A 1 99 ? -11.490 -16.952 7.584 1.00 98.12 99 ILE A CA 1
ATOM 742 C C . ILE A 1 99 ? -12.308 -16.901 8.878 1.00 98.12 99 ILE A C 1
ATOM 744 O O . ILE A 1 99 ? -12.034 -17.682 9.788 1.00 98.12 99 ILE A O 1
ATOM 748 N N . GLU A 1 100 ? -13.339 -16.061 8.929 1.00 96.38 100 GLU A N 1
ATOM 749 C CA . GLU A 1 100 ? -14.249 -15.915 10.076 1.00 96.38 100 GLU A CA 1
ATOM 750 C C . GLU A 1 100 ? -14.983 -17.219 10.417 1.00 96.38 100 GLU A C 1
ATOM 752 O O . GLU A 1 100 ? -15.153 -17.553 11.586 1.00 96.38 100 GLU A O 1
ATOM 757 N N . SER A 1 101 ? -15.362 -18.009 9.408 1.00 97.56 101 SER A N 1
ATOM 758 C CA . SER A 1 101 ? -16.026 -19.303 9.622 1.00 97.56 101 SER A CA 1
ATOM 759 C C . SER A 1 101 ? -15.099 -20.403 10.156 1.00 97.56 101 SER A C 1
ATOM 761 O O . SER A 1 101 ? -15.568 -21.378 10.746 1.00 97.56 101 SER A O 1
ATOM 763 N N . LYS A 1 102 ? -13.785 -20.285 9.923 1.00 97.44 102 LYS A N 1
ATOM 764 C CA . LYS A 1 102 ? -12.794 -21.331 10.232 1.00 97.44 102 LYS A CA 1
ATOM 765 C C . LYS A 1 102 ? -11.971 -21.046 11.478 1.00 97.44 102 LYS A C 1
ATOM 767 O O . LYS A 1 102 ? -11.463 -21.983 12.093 1.00 97.44 102 LYS A O 1
ATOM 772 N N . TYR A 1 103 ? -11.799 -19.777 11.822 1.00 96.56 103 TYR A N 1
ATOM 773 C CA . TYR A 1 103 ? -10.905 -19.332 12.879 1.00 96.56 103 TYR A CA 1
ATOM 774 C C . TYR A 1 103 ? -11.626 -18.354 13.802 1.00 96.56 103 TYR A C 1
ATOM 776 O O . TYR A 1 103 ? -12.429 -17.543 13.356 1.00 96.56 103 TYR A O 1
ATOM 784 N N . SER A 1 104 ? -11.308 -18.397 15.097 1.00 93.75 104 SER A N 1
ATOM 785 C CA . SER A 1 104 ? -11.858 -17.450 16.071 1.00 93.75 104 SER A CA 1
ATOM 786 C C . SER A 1 104 ? -11.198 -16.083 15.887 1.00 93.75 104 SER A C 1
ATOM 788 O O . SER A 1 104 ? -10.128 -15.827 16.442 1.00 93.75 104 SER A O 1
ATOM 790 N N . VAL A 1 105 ? -11.821 -15.219 15.089 1.00 95.19 105 VAL A N 1
ATOM 791 C CA . VAL A 1 105 ? -11.341 -13.869 14.772 1.00 95.19 105 VAL A CA 1
ATOM 792 C C . VAL A 1 105 ? -12.453 -12.844 14.960 1.00 95.19 105 VAL A C 1
ATOM 794 O O . VAL A 1 105 ? -13.628 -13.160 14.801 1.00 95.19 105 VAL A O 1
ATOM 797 N N . ASP A 1 106 ? -12.077 -11.609 15.283 1.00 95.31 106 ASP A N 1
ATOM 798 C CA . ASP A 1 106 ? -12.990 -10.471 15.203 1.00 95.31 106 ASP A CA 1
ATOM 799 C C . ASP A 1 106 ? -13.074 -10.011 13.729 1.00 95.31 106 ASP A C 1
ATOM 801 O O . ASP A 1 106 ? -12.030 -9.674 13.156 1.00 95.31 106 ASP A O 1
ATOM 805 N N . PRO A 1 107 ? -14.268 -10.006 13.099 1.00 91.25 107 PRO A N 1
ATOM 806 C CA . PRO A 1 107 ? -14.446 -9.603 11.698 1.00 91.25 107 PRO A CA 1
ATOM 807 C C . PRO A 1 107 ? -14.120 -8.120 11.443 1.00 91.25 107 PRO A C 1
ATOM 809 O O . PRO A 1 107 ? -13.786 -7.730 10.316 1.00 91.25 107 PRO A O 1
ATOM 812 N N . ILE A 1 108 ? -14.192 -7.293 12.492 1.00 92.69 108 ILE A N 1
ATOM 813 C CA . ILE A 1 108 ? -13.883 -5.860 12.468 1.00 92.69 108 ILE A CA 1
ATOM 814 C C . ILE A 1 108 ? -12.400 -5.624 12.778 1.00 92.69 108 ILE A C 1
ATOM 816 O O . ILE A 1 108 ? -11.839 -4.617 12.374 1.00 92.69 108 ILE A O 1
ATOM 820 N N . ASP A 1 109 ? -11.693 -6.521 13.464 1.00 95.31 109 ASP A N 1
ATOM 821 C CA . ASP A 1 109 ? -10.251 -6.350 13.671 1.00 95.31 109 ASP A CA 1
ATOM 822 C C . ASP A 1 109 ? -9.479 -6.843 12.432 1.00 95.31 109 ASP A C 1
ATOM 824 O O . ASP A 1 109 ? -8.962 -7.965 12.382 1.00 95.31 109 ASP A O 1
ATOM 828 N N . ALA A 1 110 ? -9.412 -6.004 11.394 1.00 97.81 110 ALA A N 1
ATOM 829 C CA . ALA A 1 110 ? -8.747 -6.329 10.135 1.00 97.81 110 ALA A CA 1
ATOM 830 C C . ALA A 1 110 ? -7.672 -5.300 9.748 1.00 97.81 110 ALA A C 1
ATOM 832 O O . ALA A 1 110 ? -7.913 -4.092 9.703 1.00 97.81 110 ALA A O 1
ATOM 833 N N . THR A 1 111 ? -6.484 -5.807 9.421 1.00 98.75 111 THR A N 1
ATOM 834 C CA . THR A 1 111 ? -5.358 -5.042 8.876 1.00 98.75 111 THR A CA 1
ATOM 835 C C . THR A 1 111 ? -5.096 -5.493 7.447 1.00 98.75 111 THR A C 1
ATOM 837 O O . THR A 1 111 ? -4.998 -6.696 7.221 1.00 98.75 111 THR A O 1
ATOM 840 N N . ILE A 1 112 ? -4.923 -4.565 6.507 1.00 98.88 112 ILE A N 1
ATOM 841 C CA . ILE A 1 112 ? -4.402 -4.858 5.165 1.00 98.88 112 ILE A CA 1
ATOM 842 C C . ILE A 1 112 ? -2.996 -4.279 5.002 1.00 98.88 112 ILE A C 1
ATOM 844 O O . ILE A 1 112 ? -2.723 -3.152 5.417 1.00 98.88 112 ILE A O 1
ATOM 848 N N . ALA A 1 113 ? -2.098 -5.057 4.407 1.00 98.81 113 ALA A N 1
ATOM 849 C CA . ALA A 1 113 ? -0.730 -4.661 4.122 1.00 98.81 113 ALA A CA 1
ATOM 850 C C . ALA A 1 113 ? -0.348 -5.017 2.686 1.00 98.81 113 ALA A C 1
ATOM 852 O O . ALA A 1 113 ? -0.655 -6.113 2.217 1.00 98.81 113 ALA A O 1
ATOM 853 N N . GLY A 1 114 ? 0.381 -4.136 2.006 1.00 98.19 114 GLY A N 1
ATOM 854 C CA . GLY A 1 114 ? 0.943 -4.471 0.703 1.00 98.19 114 GLY A CA 1
ATOM 855 C C . GLY A 1 114 ? 1.963 -3.465 0.183 1.00 98.19 114 GLY A C 1
ATOM 856 O O . GLY A 1 114 ? 2.083 -2.353 0.699 1.00 98.19 114 GLY A O 1
ATOM 857 N N . LEU A 1 115 ? 2.735 -3.920 -0.807 1.00 97.69 115 LEU A N 1
ATOM 858 C CA . LEU A 1 115 ? 3.907 -3.246 -1.368 1.00 97.69 115 LEU A CA 1
ATOM 859 C C . LEU A 1 115 ? 3.662 -2.846 -2.826 1.00 97.69 115 LEU A C 1
ATOM 861 O O . LEU A 1 115 ? 3.104 -3.645 -3.579 1.00 97.69 115 LEU A O 1
ATOM 865 N N . SER A 1 116 ? 4.144 -1.681 -3.276 1.00 97.19 116 SER A N 1
ATOM 866 C CA . SER A 1 116 ? 4.105 -1.301 -4.702 1.00 97.19 116 SER A CA 1
ATOM 867 C C . SER A 1 116 ? 2.657 -1.171 -5.201 1.00 97.19 116 SER A C 1
ATOM 869 O O . SER A 1 116 ? 1.874 -0.419 -4.616 1.00 97.19 116 SER A O 1
ATOM 871 N N . LEU A 1 117 ? 2.236 -1.939 -6.213 1.00 97.06 117 LEU A N 1
ATOM 872 C CA . LEU A 1 117 ? 0.818 -2.067 -6.585 1.00 97.06 117 LEU A CA 1
ATOM 873 C C . LEU A 1 117 ? -0.039 -2.658 -5.458 1.00 97.06 117 LEU A C 1
ATOM 875 O O . LEU A 1 117 ? -1.183 -2.257 -5.274 1.00 97.06 117 LEU A O 1
ATOM 879 N N . GLY A 1 118 ? 0.529 -3.552 -4.649 1.00 97.50 118 GLY A N 1
ATOM 880 C CA . GLY A 1 118 ? -0.095 -4.007 -3.412 1.00 97.50 118 GLY A CA 1
ATOM 881 C C . GLY A 1 118 ? -0.192 -2.899 -2.358 1.00 97.50 118 GLY A C 1
ATOM 882 O O . GLY A 1 118 ? -0.918 -3.069 -1.394 1.00 97.50 118 GLY A O 1
ATOM 883 N N . GLY A 1 119 ? 0.504 -1.769 -2.510 1.00 98.38 119 GLY A N 1
ATOM 884 C CA . GLY A 1 119 ? 0.283 -0.540 -1.737 1.00 98.38 119 GLY A CA 1
ATOM 885 C C . GLY A 1 119 ? -0.705 0.420 -2.418 1.00 98.38 119 GLY A C 1
ATOM 886 O O . GLY A 1 119 ? -1.460 1.115 -1.738 1.00 98.38 119 GLY A O 1
ATOM 887 N N . LEU A 1 120 ? -0.761 0.421 -3.755 1.00 98.62 120 LEU A N 1
ATOM 888 C CA . LEU A 1 120 ? -1.761 1.162 -4.534 1.00 98.62 120 LEU A CA 1
ATOM 889 C C . LEU A 1 120 ? -3.181 0.692 -4.203 1.00 98.62 120 LEU A C 1
ATOM 891 O O . LEU A 1 120 ? -4.035 1.520 -3.897 1.00 98.62 120 LEU A O 1
ATOM 895 N N . PHE A 1 121 ? -3.421 -0.622 -4.193 1.00 98.81 121 PHE A N 1
ATOM 896 C CA . PHE A 1 121 ? -4.747 -1.176 -3.921 1.00 98.81 121 PHE A CA 1
ATOM 897 C C . PHE A 1 121 ? -5.300 -0.774 -2.538 1.00 98.81 121 PHE A C 1
ATOM 899 O O . PHE A 1 121 ? -6.387 -0.207 -2.488 1.00 98.81 121 PHE A O 1
ATOM 906 N N . PRO A 1 122 ? -4.586 -0.948 -1.408 1.00 98.75 122 PRO A N 1
ATOM 907 C CA . PRO A 1 122 ? -5.050 -0.460 -0.112 1.00 98.75 122 PRO A CA 1
ATOM 908 C C . PRO A 1 122 ? -5.212 1.062 -0.052 1.00 98.75 122 PRO A C 1
ATOM 910 O O . PRO A 1 122 ? -6.071 1.536 0.685 1.00 98.75 122 PRO A O 1
ATOM 913 N N . SER A 1 123 ? -4.429 1.826 -0.824 1.00 98.88 123 SER A N 1
ATOM 914 C CA . SER A 1 123 ? -4.615 3.282 -0.943 1.00 98.88 123 SER A CA 1
ATOM 915 C C . SER A 1 123 ? -5.937 3.611 -1.643 1.00 98.88 123 SER A C 1
ATOM 917 O O . SER A 1 123 ? -6.667 4.495 -1.202 1.00 98.88 123 SER A O 1
ATOM 919 N N . TRP A 1 124 ? -6.280 2.863 -2.694 1.00 98.75 124 TRP A N 1
ATOM 920 C CA . TRP A 1 124 ? -7.570 2.955 -3.372 1.00 98.75 124 TRP A CA 1
ATOM 921 C C . TRP A 1 124 ? -8.730 2.542 -2.456 1.00 98.75 124 TRP A C 1
ATOM 923 O O . TRP A 1 124 ? -9.708 3.280 -2.357 1.00 98.75 124 TRP A O 1
ATOM 933 N N . VAL A 1 125 ? -8.613 1.428 -1.721 1.00 98.81 125 VAL A N 1
ATOM 934 C CA . VAL A 1 125 ? -9.632 0.988 -0.746 1.00 98.81 125 VAL A CA 1
ATOM 935 C C . VAL A 1 125 ? -9.849 2.050 0.334 1.00 98.81 125 VAL A C 1
ATOM 937 O O . VAL A 1 125 ? -10.990 2.403 0.612 1.00 98.81 125 VAL A O 1
ATOM 940 N N . LEU A 1 126 ? -8.779 2.631 0.887 1.00 98.81 126 LEU A N 1
ATOM 941 C CA . LEU A 1 126 ? -8.867 3.708 1.882 1.00 98.81 126 LEU A CA 1
ATOM 942 C C . LEU A 1 126 ? -9.657 4.929 1.370 1.00 98.81 126 LEU A C 1
ATOM 944 O O . LEU A 1 126 ? -10.319 5.605 2.151 1.00 98.81 126 LEU A O 1
ATOM 948 N N . LEU A 1 127 ? -9.590 5.210 0.068 1.00 98.62 127 LEU A N 1
ATOM 949 C CA . LEU A 1 127 ? -10.242 6.349 -0.587 1.00 98.62 127 LEU A CA 1
ATOM 950 C C . LEU A 1 127 ? -11.566 5.991 -1.272 1.00 98.62 127 LEU A C 1
ATOM 952 O O . LEU A 1 127 ? -12.112 6.802 -2.019 1.00 98.62 127 LEU A O 1
ATOM 956 N N . THR A 1 128 ? -12.086 4.782 -1.070 1.00 97.62 128 THR A N 1
ATOM 957 C CA . THR A 1 128 ? -13.343 4.351 -1.701 1.00 97.62 128 THR A CA 1
ATOM 958 C C . THR A 1 128 ? -14.263 3.603 -0.749 1.00 97.62 128 THR A C 1
ATOM 960 O O . THR A 1 128 ? -15.459 3.875 -0.759 1.00 97.62 128 THR A O 1
ATOM 963 N N . GLN A 1 129 ? -13.720 2.700 0.070 1.00 97.69 129 GLN A N 1
ATOM 964 C CA . GLN A 1 129 ? -14.436 1.875 1.052 1.00 97.69 129 GLN A CA 1
ATOM 965 C C . GLN A 1 129 ? -13.580 1.683 2.327 1.00 97.69 129 GLN A C 1
ATOM 967 O O . GLN A 1 129 ? -13.198 0.547 2.657 1.00 97.69 129 GLN A O 1
ATOM 972 N N . PRO A 1 130 ? -13.209 2.777 3.032 1.00 97.06 130 PRO A N 1
ATOM 973 C CA . PRO A 1 130 ? -12.286 2.736 4.170 1.00 97.06 130 PRO A CA 1
ATOM 974 C C . PRO A 1 130 ? -12.741 1.832 5.319 1.00 97.06 130 PRO A C 1
ATOM 976 O O . PRO A 1 130 ? -11.901 1.354 6.075 1.00 97.06 130 PRO A O 1
ATOM 979 N N . GLU A 1 131 ? -14.038 1.570 5.453 1.00 95.44 131 GLU A N 1
ATOM 980 C CA . GLU A 1 131 ? -14.642 0.695 6.460 1.00 95.44 131 GLU A CA 1
ATOM 981 C C . GLU A 1 131 ? -14.252 -0.785 6.315 1.00 95.44 131 GLU A C 1
ATOM 983 O O . GLU A 1 131 ? -14.393 -1.555 7.269 1.00 95.44 131 GLU A O 1
ATOM 988 N N . THR A 1 132 ? -13.728 -1.187 5.150 1.00 97.19 132 THR A N 1
ATOM 989 C CA . THR A 1 132 ? -13.358 -2.584 4.871 1.00 97.19 132 THR A CA 1
ATOM 990 C C . THR A 1 132 ? -12.255 -3.094 5.804 1.00 97.19 132 THR A C 1
ATOM 992 O O . THR A 1 132 ? -12.273 -4.265 6.209 1.00 97.19 132 THR A O 1
ATOM 995 N N . PHE A 1 133 ? -11.301 -2.224 6.146 1.00 98.38 133 PHE A N 1
ATOM 996 C CA . PHE A 1 133 ? -10.188 -2.517 7.047 1.00 98.38 133 PHE A CA 1
ATOM 997 C C . PHE A 1 133 ? -9.995 -1.376 8.042 1.00 98.38 133 PHE A C 1
ATOM 999 O O . PHE A 1 133 ? -10.101 -0.205 7.705 1.00 98.38 133 PHE A O 1
ATOM 1006 N N . GLN A 1 134 ? -9.645 -1.711 9.275 1.00 97.94 134 GLN A N 1
ATOM 1007 C CA . GLN A 1 134 ? -9.485 -0.753 10.368 1.00 97.94 134 GLN A CA 1
ATOM 1008 C C . GLN A 1 134 ? -8.039 -0.259 10.434 1.00 97.94 134 GLN A C 1
ATOM 1010 O O . GLN A 1 134 ? -7.744 0.786 11.023 1.00 97.94 134 GLN A O 1
ATOM 1015 N N . ARG A 1 135 ? -7.120 -1.023 9.832 1.00 98.69 135 ARG A N 1
ATOM 1016 C CA . ARG A 1 135 ? -5.688 -0.749 9.819 1.00 98.69 135 ARG A CA 1
ATOM 1017 C C . ARG A 1 135 ? -5.101 -0.966 8.427 1.00 98.69 135 ARG A C 1
ATOM 1019 O O . ARG A 1 135 ? -5.385 -1.969 7.776 1.00 98.69 135 ARG A O 1
ATOM 1026 N N . TYR A 1 136 ? -4.229 -0.059 8.011 1.00 98.88 136 TYR A N 1
ATOM 1027 C CA . TYR A 1 136 ? -3.566 -0.092 6.711 1.00 98.88 136 TYR A CA 1
ATOM 1028 C C . TYR A 1 136 ? -2.059 0.059 6.905 1.00 98.88 136 TYR A C 1
ATOM 1030 O O . TYR A 1 136 ? -1.605 1.015 7.534 1.00 98.88 136 TYR A O 1
ATOM 1038 N N . VAL A 1 137 ? -1.286 -0.873 6.353 1.00 98.88 137 VAL A N 1
ATOM 1039 C CA . VAL A 1 137 ? 0.176 -0.791 6.249 1.00 98.88 137 VAL A CA 1
ATOM 1040 C C . VAL A 1 137 ? 0.528 -0.693 4.767 1.00 98.88 137 VAL A C 1
ATOM 1042 O O . VAL A 1 137 ? 0.608 -1.689 4.049 1.00 98.88 137 VAL A O 1
ATOM 1045 N N . ILE A 1 138 ? 0.674 0.539 4.296 1.00 98.81 138 ILE A N 1
ATOM 1046 C CA . ILE A 1 138 ? 0.832 0.886 2.886 1.00 98.81 138 ILE A CA 1
ATOM 1047 C C . ILE A 1 138 ? 2.318 1.115 2.609 1.00 98.81 138 ILE A C 1
ATOM 1049 O O . ILE A 1 138 ? 2.912 2.075 3.098 1.00 98.81 138 ILE A O 1
ATOM 1053 N N . MET A 1 139 ? 2.930 0.214 1.846 1.00 98.56 139 MET A N 1
ATOM 1054 C CA . MET A 1 139 ? 4.380 0.169 1.662 1.00 98.56 139 MET A CA 1
ATOM 1055 C C . MET A 1 139 ? 4.731 0.516 0.220 1.00 98.56 139 MET A C 1
ATOM 1057 O O . MET A 1 139 ? 4.207 -0.094 -0.712 1.00 98.56 139 MET A O 1
ATOM 1061 N N . SER A 1 140 ? 5.598 1.506 0.039 1.00 98.38 140 SER A N 1
ATOM 1062 C CA . SER A 1 140 ? 6.048 2.042 -1.251 1.00 98.38 140 SER A CA 1
ATOM 1063 C C . SER A 1 140 ? 4.936 2.078 -2.298 1.00 98.38 140 SER A C 1
ATOM 1065 O O . SER A 1 140 ? 5.050 1.417 -3.334 1.00 98.38 140 SER A O 1
ATOM 1067 N N . PRO A 1 141 ? 3.803 2.745 -2.008 1.00 98.38 141 PRO A N 1
ATOM 1068 C CA . PRO A 1 141 ? 2.625 2.630 -2.846 1.00 98.38 141 PRO A CA 1
ATOM 1069 C C . PRO A 1 141 ? 2.891 3.226 -4.226 1.00 98.38 141 PRO A C 1
ATOM 1071 O O . PRO A 1 141 ? 3.397 4.342 -4.350 1.00 98.38 141 PRO A O 1
ATOM 1074 N N . SER A 1 142 ? 2.490 2.515 -5.279 1.00 97.75 142 SER A N 1
ATOM 1075 C CA . SER A 1 142 ? 2.578 2.999 -6.664 1.00 97.75 142 SER A CA 1
ATOM 1076 C C . SER A 1 142 ? 1.531 4.077 -6.968 1.00 97.75 142 SER A C 1
ATOM 1078 O O . SER A 1 142 ? 0.866 4.024 -7.986 1.00 97.75 142 SER A O 1
ATOM 1080 N N . ILE A 1 143 ? 1.344 5.068 -6.100 1.00 97.25 143 ILE A N 1
ATOM 1081 C CA . ILE A 1 143 ? 0.328 6.126 -6.253 1.00 97.25 143 ILE A CA 1
ATOM 1082 C C . ILE A 1 143 ? 0.664 7.149 -7.352 1.00 97.25 143 ILE A C 1
ATOM 1084 O O . ILE A 1 143 ? -0.154 8.003 -7.666 1.00 97.25 143 ILE A O 1
ATOM 1088 N N . TRP A 1 144 ? 1.844 7.029 -7.971 1.00 95.75 144 TRP A N 1
ATOM 1089 C CA . TRP A 1 144 ? 2.198 7.713 -9.218 1.00 95.75 144 TRP A CA 1
ATOM 1090 C C . TRP A 1 144 ? 1.491 7.124 -10.452 1.00 95.75 144 TRP A C 1
ATOM 1092 O O . TRP A 1 144 ? 1.485 7.736 -11.519 1.00 95.75 144 TRP A O 1
ATOM 1102 N N . TRP A 1 145 ? 0.938 5.917 -10.315 1.00 95.00 145 TRP A N 1
ATOM 1103 C CA . TRP A 1 145 ? 0.361 5.127 -11.396 1.00 95.00 145 TRP A CA 1
ATOM 1104 C C . TRP A 1 145 ? -0.708 5.892 -12.177 1.00 95.00 145 TRP A C 1
ATOM 1106 O O . TRP A 1 145 ? -1.463 6.676 -11.606 1.00 95.00 145 TRP A O 1
ATOM 1116 N N . ASN A 1 146 ? -0.756 5.644 -13.489 1.00 94.00 146 ASN A N 1
ATOM 1117 C CA . ASN A 1 146 ? -1.772 6.166 -14.405 1.00 94.00 146 ASN A CA 1
ATOM 1118 C C . ASN A 1 146 ? -2.014 7.686 -14.274 1.00 94.00 146 ASN A C 1
ATOM 1120 O O . ASN A 1 146 ? -3.151 8.150 -14.254 1.00 94.00 146 ASN A O 1
ATOM 1124 N N . GLY A 1 147 ? -0.930 8.462 -14.176 1.00 94.00 147 GLY A N 1
ATOM 1125 C CA . GLY A 1 147 ? -1.005 9.922 -14.072 1.00 94.00 147 GLY A CA 1
ATOM 1126 C C . GLY A 1 147 ? -1.411 10.428 -12.686 1.00 94.00 147 GLY A C 1
ATOM 1127 O O . GLY A 1 147 ? -2.057 11.465 -12.589 1.00 94.00 147 GLY A O 1
ATOM 1128 N N . GLU A 1 148 ? -1.025 9.715 -11.624 1.00 95.94 148 GLU A N 1
ATOM 1129 C CA . GLU A 1 148 ? -1.333 10.070 -10.231 1.00 95.94 148 GLU A CA 1
ATOM 1130 C C . GLU A 1 148 ? -2.842 10.113 -9.922 1.00 95.94 148 GLU A C 1
ATOM 1132 O O . GLU A 1 148 ? -3.333 10.964 -9.176 1.00 95.94 148 GLU A O 1
ATOM 1137 N N . GLU A 1 149 ? -3.592 9.151 -10.461 1.00 95.25 149 GLU A N 1
ATOM 1138 C CA . GLU A 1 149 ? -5.049 9.009 -10.283 1.00 95.25 149 GLU A CA 1
ATOM 1139 C C . GLU A 1 149 ? -5.516 8.972 -8.813 1.00 95.25 149 GLU A C 1
ATOM 1141 O O . GLU A 1 149 ? -6.677 9.260 -8.513 1.00 95.25 149 GLU A O 1
ATOM 1146 N N . VAL A 1 150 ? -4.599 8.701 -7.876 1.00 97.69 150 VAL A N 1
ATOM 1147 C CA . VAL A 1 150 ? -4.831 8.801 -6.428 1.00 97.69 150 VAL A CA 1
ATOM 1148 C C . VAL A 1 150 ? -5.459 10.139 -6.024 1.00 97.69 150 VAL A C 1
ATOM 1150 O O . VAL A 1 150 ? -6.301 10.178 -5.123 1.00 97.69 150 VAL A O 1
ATOM 1153 N N . TRP A 1 151 ? -5.100 11.239 -6.693 1.00 98.38 151 TRP A N 1
ATOM 1154 C CA . TRP A 1 151 ? -5.610 12.571 -6.365 1.00 98.38 151 TRP A CA 1
ATOM 1155 C C . TRP A 1 151 ? -7.065 12.762 -6.783 1.00 98.38 151 TRP A C 1
ATOM 1157 O O . TRP A 1 151 ? -7.807 13.502 -6.128 1.00 98.38 151 TRP A O 1
ATOM 1167 N N . GLU A 1 152 ? -7.496 12.077 -7.841 1.00 97.75 152 GLU A N 1
ATOM 1168 C CA . GLU A 1 152 ? -8.896 12.061 -8.253 1.00 97.75 152 GLU A CA 1
ATOM 1169 C C . GLU A 1 152 ? -9.743 11.267 -7.259 1.00 97.75 152 GLU A C 1
ATOM 1171 O O . GLU A 1 152 ? -10.828 11.719 -6.879 1.00 97.75 152 GLU A O 1
ATOM 1176 N N . TRP A 1 153 ? -9.241 10.117 -6.794 1.00 97.94 153 TRP A N 1
ATOM 1177 C CA . TRP A 1 153 ? -9.909 9.312 -5.766 1.00 97.94 153 TRP A CA 1
ATOM 1178 C C . TRP A 1 153 ? -10.039 10.090 -4.463 1.00 97.94 153 TRP A C 1
ATOM 1180 O O . TRP A 1 153 ? -11.132 10.183 -3.910 1.00 97.94 153 TRP A O 1
ATOM 1190 N N . GLU A 1 154 ? -8.950 10.719 -4.020 1.00 98.38 154 GLU A N 1
ATOM 1191 C CA . GLU A 1 154 ? -8.924 11.566 -2.830 1.00 98.38 154 GLU A CA 1
ATOM 1192 C C . GLU A 1 154 ? -9.939 12.705 -2.937 1.00 98.38 154 GLU A C 1
ATOM 1194 O O . GLU A 1 154 ? -10.753 12.905 -2.032 1.00 98.38 154 GLU A O 1
ATOM 1199 N N . SER A 1 155 ? -9.942 13.418 -4.065 1.00 98.38 155 SER A N 1
ATOM 1200 C CA . SER A 1 155 ? -10.844 14.550 -4.281 1.00 98.38 155 SER A CA 1
ATOM 1201 C C . SER A 1 155 ? -12.305 14.109 -4.287 1.00 98.38 155 SER A C 1
ATOM 1203 O O . SER A 1 155 ? -13.143 14.754 -3.654 1.00 98.38 155 SER A O 1
ATOM 1205 N N . ARG A 1 156 ? -12.620 12.996 -4.961 1.00 98.06 156 ARG A N 1
ATOM 1206 C CA . ARG A 1 156 ? -13.973 12.428 -5.009 1.00 98.06 156 ARG A CA 1
ATOM 1207 C C . ARG A 1 156 ? -14.429 11.933 -3.640 1.00 98.06 156 ARG A C 1
ATOM 1209 O O . ARG A 1 156 ? -15.578 12.170 -3.264 1.00 98.06 156 ARG A O 1
ATOM 1216 N N . PHE A 1 157 ? -13.553 11.267 -2.891 1.00 98.12 157 PHE A N 1
ATOM 1217 C CA . PHE A 1 157 ? -13.861 10.791 -1.548 1.00 98.12 157 PHE A CA 1
ATOM 1218 C C . PHE A 1 157 ? -14.184 11.967 -0.627 1.00 98.12 157 PHE A C 1
ATOM 1220 O O . PHE A 1 157 ? -15.258 11.996 -0.029 1.00 98.12 157 PHE A O 1
ATOM 1227 N N . ALA A 1 158 ? -13.317 12.983 -0.599 1.00 97.88 158 ALA A N 1
ATOM 1228 C CA . ALA A 1 158 ? -13.467 14.159 0.254 1.00 97.88 158 ALA A CA 1
ATOM 1229 C C . ALA A 1 158 ? -14.697 15.026 -0.071 1.00 97.88 158 ALA A C 1
ATOM 1231 O O . ALA A 1 158 ? -15.160 15.767 0.792 1.00 97.88 158 ALA A O 1
ATOM 1232 N N . GLN A 1 159 ? -15.232 14.958 -1.295 1.00 97.69 159 GLN A N 1
ATOM 1233 C CA . GLN A 1 159 ? -16.491 15.626 -1.651 1.00 97.69 159 GLN A CA 1
ATOM 1234 C C . GLN A 1 159 ? -17.718 14.957 -1.021 1.00 97.69 159 GLN A C 1
ATOM 1236 O O . GLN A 1 159 ? -18.710 15.632 -0.763 1.00 97.69 159 GLN A O 1
ATOM 1241 N N . ASN A 1 160 ? -17.655 13.644 -0.788 1.00 96.44 160 ASN A N 1
ATOM 1242 C CA . ASN A 1 160 ? -18.803 12.837 -0.368 1.00 96.44 160 ASN A CA 1
ATOM 1243 C C . ASN A 1 160 ? -18.686 12.313 1.072 1.00 96.44 160 ASN A C 1
ATOM 1245 O O . ASN A 1 160 ? -19.665 11.815 1.620 1.00 96.44 160 ASN A O 1
ATOM 1249 N N . HIS A 1 161 ? -17.512 12.443 1.694 1.00 96.69 161 HIS A N 1
ATOM 1250 C CA . HIS A 1 161 ? -17.215 11.920 3.024 1.00 96.69 161 HIS A CA 1
ATOM 1251 C C . HIS A 1 161 ? -16.488 12.962 3.869 1.00 96.69 161 HIS A C 1
ATOM 1253 O O . HIS A 1 161 ? -15.612 13.688 3.397 1.00 96.69 161 HIS A O 1
ATOM 1259 N N . ASN A 1 162 ? -16.837 13.007 5.151 1.00 95.81 162 ASN A N 1
ATOM 1260 C CA . ASN A 1 162 ? -16.299 13.954 6.124 1.00 95.81 162 ASN A CA 1
ATOM 1261 C C . ASN A 1 162 ? -15.348 13.313 7.146 1.00 95.81 162 ASN A C 1
ATOM 1263 O O . ASN A 1 162 ? -14.806 14.033 7.984 1.00 95.81 162 ASN A O 1
ATOM 1267 N N . ASP A 1 163 ? -15.149 11.994 7.098 1.00 97.88 163 ASP A N 1
ATOM 1268 C CA . ASP A 1 163 ? -14.255 11.277 8.004 1.00 97.88 163 ASP A CA 1
ATOM 1269 C C . ASP A 1 163 ? -13.714 9.982 7.385 1.00 97.88 163 ASP A C 1
ATOM 1271 O O . ASP A 1 163 ? -14.296 9.430 6.450 1.00 97.88 163 ASP A O 1
ATOM 1275 N N . ILE A 1 164 ? -12.611 9.492 7.949 1.00 98.25 164 ILE A N 1
ATOM 1276 C CA . ILE A 1 164 ? -12.041 8.167 7.696 1.00 98.25 164 ILE A CA 1
ATOM 1277 C C . ILE A 1 164 ? -11.732 7.553 9.058 1.00 98.25 164 ILE A C 1
ATOM 1279 O O . ILE A 1 164 ? -10.850 8.026 9.768 1.00 98.25 164 ILE A O 1
ATOM 1283 N N . ASN A 1 165 ? -12.428 6.479 9.428 1.00 97.44 165 ASN A N 1
ATOM 1284 C CA . ASN A 1 165 ? -12.167 5.772 10.680 1.00 97.44 165 ASN A CA 1
ATOM 1285 C C . ASN A 1 165 ? -11.156 4.638 10.471 1.00 97.44 165 ASN A C 1
ATOM 1287 O O . ASN A 1 165 ? -11.533 3.473 10.356 1.00 97.44 165 ASN A O 1
ATOM 1291 N N . ALA A 1 166 ? -9.873 4.992 10.389 1.00 98.19 166 ALA A N 1
ATOM 1292 C CA . ALA A 1 166 ? -8.797 4.033 10.166 1.00 98.19 166 ALA A CA 1
ATOM 1293 C C . ALA A 1 166 ? -7.479 4.464 10.817 1.00 98.19 166 ALA A C 1
ATOM 1295 O O . ALA A 1 166 ? -7.226 5.646 11.072 1.00 98.19 166 ALA A O 1
ATOM 1296 N N . LYS A 1 167 ? -6.597 3.486 11.031 1.00 98.50 167 LYS A N 1
ATOM 1297 C CA . LYS A 1 167 ? -5.188 3.712 11.369 1.00 98.50 167 LYS A CA 1
ATOM 1298 C C . LYS A 1 167 ? -4.314 3.345 10.184 1.00 98.50 167 LYS A C 1
ATOM 1300 O O . LYS A 1 167 ? -4.359 2.215 9.708 1.00 98.50 167 LYS A O 1
ATOM 1305 N N . VAL A 1 168 ? -3.509 4.280 9.712 1.00 98.75 168 VAL A N 1
ATOM 1306 C CA . VAL A 1 168 ? -2.799 4.158 8.442 1.00 98.75 168 VAL A CA 1
ATOM 1307 C C . VAL A 1 168 ? -1.323 4.461 8.656 1.00 98.75 168 VAL A C 1
ATOM 1309 O O . VAL A 1 168 ? -0.945 5.568 9.036 1.00 98.75 168 VAL A O 1
ATOM 1312 N N . PHE A 1 169 ? -0.477 3.474 8.397 1.00 98.75 169 PHE A N 1
ATOM 1313 C CA . PHE A 1 169 ? 0.955 3.673 8.248 1.00 98.75 169 PHE A CA 1
ATOM 1314 C C . PHE A 1 169 ? 1.297 3.666 6.764 1.00 98.75 169 PHE A C 1
ATOM 1316 O O . PHE A 1 169 ? 0.965 2.710 6.064 1.00 98.75 169 PHE A O 1
ATOM 1323 N N . VAL A 1 170 ? 1.972 4.713 6.300 1.00 98.75 170 VAL A N 1
ATOM 1324 C CA . VAL A 1 170 ? 2.475 4.814 4.930 1.00 98.75 170 VAL A CA 1
ATOM 1325 C C . VAL A 1 170 ? 3.990 4.993 4.962 1.00 98.75 170 VAL A C 1
ATOM 1327 O O . VAL A 1 170 ? 4.541 5.677 5.827 1.00 98.75 170 VAL A O 1
ATOM 1330 N N . THR A 1 171 ? 4.691 4.364 4.032 1.00 98.44 171 THR A N 1
ATOM 1331 C CA . THR A 1 171 ? 6.146 4.475 3.909 1.00 98.44 171 THR A CA 1
ATOM 1332 C C . THR A 1 171 ? 6.569 4.289 2.463 1.00 98.44 171 THR A C 1
ATOM 1334 O O . THR A 1 171 ? 5.856 3.65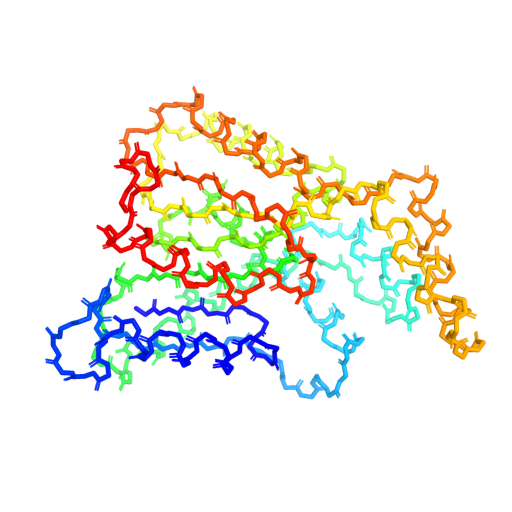2 1.693 1.00 98.44 171 THR A O 1
ATOM 1337 N N . ALA A 1 172 ? 7.734 4.814 2.114 1.00 98.44 172 ALA A N 1
ATOM 1338 C CA . ALA A 1 172 ? 8.507 4.433 0.945 1.00 98.44 172 ALA A CA 1
ATOM 1339 C C . ALA A 1 172 ? 9.983 4.291 1.340 1.00 98.44 172 ALA A C 1
ATOM 1341 O O . ALA A 1 172 ? 10.431 4.872 2.336 1.00 98.44 172 ALA A O 1
ATOM 1342 N N . GLY A 1 173 ? 10.753 3.553 0.552 1.00 98.19 173 GLY A N 1
ATOM 1343 C CA . GLY A 1 173 ? 12.202 3.627 0.591 1.00 98.19 173 GLY A CA 1
ATOM 1344 C C . GLY A 1 173 ? 12.654 5.020 0.163 1.00 98.19 173 GLY A C 1
ATOM 1345 O O . GLY A 1 173 ? 12.197 5.561 -0.843 1.00 98.19 173 GLY A O 1
ATOM 1346 N N . GLY A 1 174 ? 13.542 5.633 0.935 1.00 97.69 174 GLY A N 1
ATOM 1347 C CA . GLY A 1 174 ? 14.097 6.955 0.653 1.00 97.69 174 GLY A CA 1
ATOM 1348 C C . GLY A 1 174 ? 14.958 6.976 -0.606 1.00 97.69 174 GLY A C 1
ATOM 1349 O O . GLY A 1 174 ? 15.143 8.037 -1.194 1.00 97.69 174 GLY A O 1
ATOM 1350 N N . LEU A 1 175 ? 15.416 5.804 -1.055 1.00 96.94 175 LEU A N 1
ATOM 1351 C CA . LEU A 1 175 ? 16.140 5.622 -2.310 1.00 96.94 175 LEU A CA 1
ATOM 1352 C C . LEU A 1 175 ? 15.205 5.488 -3.529 1.00 96.94 175 LEU A C 1
ATOM 1354 O O . LEU A 1 175 ? 15.679 5.361 -4.652 1.00 96.94 175 LEU A O 1
ATOM 1358 N N . GLU A 1 176 ? 13.880 5.536 -3.352 1.00 96.81 176 GLU A N 1
ATOM 1359 C CA . GLU A 1 176 ? 12.894 5.492 -4.446 1.00 96.81 176 GLU A CA 1
ATOM 1360 C C . GLU A 1 176 ? 12.633 6.877 -5.067 1.00 96.81 176 GLU A C 1
ATOM 1362 O O . GLU A 1 176 ? 11.487 7.274 -5.313 1.00 96.81 176 GLU A O 1
ATOM 1367 N N . THR A 1 177 ? 13.705 7.638 -5.289 1.00 96.69 177 THR A N 1
ATOM 1368 C CA . THR A 1 177 ? 13.683 8.884 -6.067 1.00 96.69 177 THR A CA 1
ATOM 1369 C C . THR A 1 177 ? 13.923 8.578 -7.541 1.00 96.69 177 THR A C 1
ATOM 1371 O O . THR A 1 177 ? 14.422 7.503 -7.890 1.00 96.69 177 THR A O 1
ATOM 1374 N N . ILE A 1 178 ? 13.578 9.514 -8.427 1.00 95.69 178 ILE A N 1
ATOM 1375 C CA . ILE A 1 178 ? 13.807 9.341 -9.870 1.00 95.69 178 ILE A CA 1
ATOM 1376 C C . ILE A 1 178 ? 15.298 9.113 -10.162 1.00 95.69 178 ILE A C 1
ATOM 1378 O O . ILE A 1 178 ? 15.659 8.178 -10.872 1.00 95.69 178 ILE A O 1
ATOM 1382 N N . GLU A 1 179 ? 16.168 9.951 -9.594 1.00 95.06 179 GLU A N 1
ATOM 1383 C CA . GLU A 1 179 ? 17.614 9.911 -9.843 1.00 95.06 179 GLU A CA 1
ATOM 1384 C C . GLU A 1 179 ? 18.241 8.583 -9.403 1.00 95.06 179 GLU A C 1
ATOM 1386 O O . GLU A 1 179 ? 18.986 7.959 -10.161 1.00 95.06 179 GLU A O 1
ATOM 1391 N N . ILE A 1 180 ? 17.914 8.124 -8.193 1.00 95.00 180 ILE A N 1
ATOM 1392 C CA . ILE A 1 180 ? 18.517 6.913 -7.636 1.00 95.00 180 ILE A CA 1
ATOM 1393 C C . ILE A 1 180 ? 17.997 5.673 -8.363 1.00 95.00 180 ILE A C 1
ATOM 1395 O O . ILE A 1 180 ? 18.791 4.787 -8.671 1.00 95.00 180 ILE A O 1
ATOM 1399 N N . GLN A 1 181 ? 16.707 5.618 -8.707 1.00 91.50 181 GLN A N 1
ATOM 1400 C CA . GLN A 1 181 ? 16.156 4.500 -9.479 1.00 91.50 181 GLN A CA 1
ATOM 1401 C C . GLN A 1 181 ? 16.777 4.398 -10.872 1.00 91.50 181 GLN A C 1
ATOM 1403 O O . GLN A 1 181 ? 17.144 3.297 -11.278 1.00 91.50 181 GLN A O 1
ATOM 1408 N N . LYS A 1 182 ? 16.956 5.526 -11.574 1.00 93.94 182 LYS A N 1
ATOM 1409 C CA . LYS A 1 182 ? 17.672 5.560 -12.860 1.00 93.94 182 LYS A CA 1
ATOM 1410 C C . LYS A 1 182 ? 19.068 4.971 -12.726 1.00 93.94 182 LYS A C 1
ATOM 1412 O O . LYS A 1 182 ? 19.397 4.003 -13.404 1.00 93.94 182 LYS A O 1
ATOM 1417 N N . LYS A 1 183 ? 19.845 5.493 -11.773 1.00 94.00 183 LYS A N 1
ATOM 1418 C CA . LYS A 1 183 ? 21.207 5.023 -11.517 1.00 94.00 183 LYS A CA 1
ATOM 1419 C C . LYS A 1 183 ? 21.243 3.536 -11.152 1.00 94.00 183 LYS A C 1
ATOM 1421 O O . LYS A 1 183 ? 22.091 2.809 -11.655 1.00 94.00 183 LYS A O 1
ATOM 1426 N N . MET A 1 184 ? 20.335 3.076 -10.291 1.00 91.12 184 MET A N 1
ATOM 1427 C CA . MET A 1 184 ? 20.242 1.661 -9.925 1.00 91.12 184 MET A CA 1
ATOM 1428 C C . MET A 1 184 ? 19.944 0.783 -11.140 1.00 91.12 184 MET A C 1
ATOM 1430 O O . MET A 1 184 ? 20.545 -0.279 -11.267 1.00 91.12 184 MET A O 1
ATOM 1434 N N . MET A 1 185 ? 19.046 1.207 -12.032 1.00 90.81 185 MET A N 1
ATOM 1435 C CA . MET A 1 185 ? 18.745 0.447 -13.244 1.00 90.81 185 MET A CA 1
ATOM 1436 C C . MET A 1 185 ? 19.925 0.412 -14.212 1.00 90.81 185 MET A C 1
ATOM 1438 O O . MET A 1 185 ? 20.222 -0.659 -14.740 1.00 90.81 185 MET A O 1
ATOM 1442 N N . ASP A 1 186 ? 20.634 1.526 -14.391 1.00 92.38 186 ASP A N 1
ATOM 1443 C CA . ASP A 1 186 ? 21.858 1.572 -15.196 1.00 92.38 186 ASP A CA 1
ATOM 1444 C C . ASP A 1 186 ? 22.931 0.624 -14.638 1.00 92.38 186 ASP A C 1
ATOM 1446 O O . ASP A 1 186 ? 23.521 -0.163 -15.383 1.00 92.38 186 ASP A O 1
ATOM 1450 N N . ASP A 1 187 ? 23.142 0.648 -13.317 1.00 92.12 187 ASP A N 1
ATOM 1451 C CA . ASP A 1 187 ? 24.100 -0.220 -12.628 1.00 92.12 187 ASP A CA 1
ATOM 1452 C C . ASP A 1 187 ? 23.710 -1.707 -12.765 1.00 92.12 187 ASP A C 1
ATOM 1454 O O . ASP A 1 187 ? 24.566 -2.541 -13.059 1.00 92.12 187 ASP A O 1
ATOM 1458 N N . ILE A 1 188 ? 22.422 -2.049 -12.609 1.00 89.50 188 ILE A N 1
ATOM 1459 C CA . ILE A 1 188 ? 21.912 -3.425 -12.763 1.00 89.50 188 ILE A CA 1
ATOM 1460 C C . ILE A 1 188 ? 22.081 -3.920 -14.203 1.00 89.50 188 ILE A C 1
ATOM 1462 O O . ILE A 1 188 ? 22.485 -5.063 -14.418 1.00 89.50 188 ILE A O 1
ATOM 1466 N N . LEU A 1 189 ? 21.753 -3.089 -15.195 1.00 91.19 189 LEU A N 1
ATOM 1467 C CA . LEU A 1 189 ? 21.764 -3.500 -16.599 1.00 91.19 189 LEU A CA 1
ATOM 1468 C C . LEU A 1 189 ? 23.166 -3.599 -17.197 1.00 91.19 189 LEU A C 1
ATOM 1470 O O . LEU A 1 189 ? 23.345 -4.336 -18.165 1.00 91.19 189 LEU A O 1
ATOM 1474 N N . LYS A 1 190 ? 24.160 -2.916 -16.620 1.00 92.44 190 LYS A N 1
ATOM 1475 C CA . LYS A 1 190 ? 25.555 -2.971 -17.074 1.00 92.44 190 LYS A CA 1
ATOM 1476 C C . LYS A 1 190 ? 26.124 -4.393 -17.096 1.00 92.44 190 LYS A C 1
ATOM 1478 O O . LYS A 1 190 ? 26.838 -4.743 -18.033 1.00 92.44 190 LYS A O 1
ATOM 1483 N N . ASP A 1 191 ? 25.787 -5.189 -16.084 1.00 91.94 191 ASP A N 1
ATOM 1484 C CA . ASP A 1 191 ? 26.278 -6.562 -15.913 1.00 91.94 191 ASP A CA 1
ATOM 1485 C C . ASP A 1 191 ? 25.193 -7.617 -16.225 1.00 91.94 191 ASP A C 1
ATOM 1487 O O . ASP A 1 191 ? 25.390 -8.816 -16.004 1.00 91.94 191 ASP A O 1
ATOM 1491 N N . ALA A 1 192 ? 24.030 -7.194 -16.737 1.00 92.19 192 ALA A N 1
ATOM 1492 C CA . ALA A 1 192 ? 22.915 -8.085 -17.035 1.00 92.19 192 ALA A CA 1
ATOM 1493 C C . ALA A 1 192 ? 23.105 -8.838 -18.370 1.00 92.19 192 ALA A C 1
ATOM 1495 O O . ALA A 1 192 ? 23.685 -8.303 -19.318 1.00 92.19 192 ALA A O 1
ATOM 1496 N N . PRO A 1 193 ? 22.558 -10.064 -18.505 1.00 94.38 193 PRO A N 1
ATOM 1497 C CA . PRO A 1 193 ? 22.494 -10.753 -19.792 1.00 94.38 193 PRO A CA 1
ATOM 1498 C C . PRO A 1 193 ? 21.758 -9.917 -20.846 1.00 94.38 193 PRO A C 1
ATOM 1500 O O . PRO A 1 193 ? 20.755 -9.272 -20.536 1.00 94.38 193 PRO A O 1
ATOM 1503 N N . GLU A 1 194 ? 22.191 -9.989 -22.107 1.00 93.06 194 GLU A N 1
ATOM 1504 C CA . GLU A 1 194 ? 21.612 -9.202 -23.208 1.00 93.06 194 GLU A CA 1
ATOM 1505 C C . GLU A 1 194 ? 20.088 -9.372 -23.315 1.00 93.06 194 GLU A C 1
ATOM 1507 O O . GLU A 1 194 ? 19.365 -8.403 -23.542 1.00 93.06 194 GLU A O 1
ATOM 1512 N N . GLN A 1 195 ? 19.578 -10.582 -23.069 1.00 88.44 195 GLN A N 1
ATOM 1513 C CA . GLN A 1 195 ? 18.141 -10.855 -23.095 1.00 88.44 195 GLN A CA 1
ATOM 1514 C C . GLN A 1 195 ? 17.380 -10.075 -22.014 1.00 88.44 195 GLN A C 1
ATOM 1516 O O . GLN A 1 195 ? 16.265 -9.618 -22.258 1.00 88.44 195 GLN A O 1
ATOM 1521 N N . ALA A 1 196 ? 17.972 -9.898 -20.830 1.00 86.81 196 ALA A N 1
ATOM 1522 C CA . ALA A 1 196 ? 17.376 -9.097 -19.765 1.00 86.81 196 ALA A CA 1
ATOM 1523 C C . ALA A 1 196 ? 17.393 -7.607 -20.135 1.00 86.81 196 ALA A C 1
ATOM 1525 O O . ALA A 1 196 ? 16.379 -6.928 -19.983 1.00 86.81 196 ALA A O 1
ATOM 1526 N N . VAL A 1 197 ? 18.496 -7.111 -20.705 1.00 90.25 197 VAL A N 1
ATOM 1527 C CA . VAL A 1 197 ? 18.588 -5.723 -21.189 1.00 90.25 197 VAL A CA 1
ATOM 1528 C C . VAL A 1 197 ? 17.521 -5.442 -22.249 1.00 90.25 197 VAL A C 1
ATOM 1530 O O . VAL A 1 197 ? 16.783 -4.464 -22.136 1.00 90.25 197 VAL A O 1
ATOM 1533 N N . GLN A 1 198 ? 17.384 -6.319 -23.247 1.00 89.69 198 GLN A N 1
ATOM 1534 C CA . GLN A 1 198 ? 16.373 -6.189 -24.302 1.00 89.69 198 GLN A CA 1
ATOM 1535 C C . GLN A 1 198 ? 14.941 -6.240 -23.754 1.00 89.69 198 GLN A C 1
ATOM 1537 O O . GLN A 1 198 ? 14.075 -5.532 -24.262 1.00 89.69 198 GLN A O 1
ATOM 1542 N N . MET A 1 199 ? 14.695 -7.036 -22.709 1.00 86.25 199 MET A N 1
ATOM 1543 C CA . MET A 1 199 ? 13.388 -7.130 -22.055 1.00 86.25 199 MET A CA 1
ATOM 1544 C C . MET A 1 199 ? 13.002 -5.838 -21.325 1.00 86.25 199 MET A C 1
ATOM 1546 O O . MET A 1 199 ? 11.853 -5.415 -21.410 1.00 86.25 199 MET A O 1
ATOM 1550 N N . PHE A 1 200 ? 13.936 -5.206 -20.609 1.00 87.81 200 PHE A N 1
ATOM 1551 C CA . PHE A 1 200 ? 13.634 -4.015 -19.806 1.00 87.81 200 PHE A CA 1
ATOM 1552 C C . PHE A 1 200 ? 13.706 -2.705 -20.594 1.00 87.81 200 PHE A C 1
ATOM 1554 O O . PHE A 1 200 ? 13.025 -1.745 -20.233 1.00 87.81 200 PHE A O 1
ATOM 1561 N N . LYS A 1 201 ? 14.475 -2.659 -21.688 1.00 91.31 201 LYS A N 1
ATOM 1562 C CA . LYS A 1 201 ? 14.687 -1.444 -22.487 1.00 91.31 201 LYS A CA 1
ATOM 1563 C C . LYS A 1 201 ? 13.392 -0.712 -22.885 1.00 91.31 201 LYS A C 1
ATOM 1565 O O . LYS A 1 201 ? 13.338 0.491 -22.650 1.00 91.31 201 LYS A O 1
ATOM 1570 N N . PRO A 1 202 ? 12.333 -1.369 -23.405 1.00 93.38 202 PRO A N 1
ATOM 1571 C CA . PRO A 1 202 ? 11.107 -0.664 -23.788 1.00 93.38 202 PRO A CA 1
ATOM 1572 C C . PRO A 1 202 ? 10.419 0.037 -22.611 1.00 93.38 202 PRO A C 1
ATOM 1574 O O . PRO A 1 202 ? 9.863 1.121 -22.773 1.00 93.38 202 PRO A O 1
ATOM 1577 N N . MET A 1 203 ? 10.456 -0.573 -21.424 1.00 92.12 203 MET A N 1
ATOM 1578 C CA . MET A 1 203 ? 9.890 0.013 -20.210 1.00 92.12 203 MET A CA 1
ATOM 1579 C C . MET A 1 203 ? 10.724 1.202 -19.716 1.00 92.12 203 MET A C 1
ATOM 1581 O O . MET A 1 203 ? 10.157 2.221 -19.329 1.00 92.12 203 MET A O 1
ATOM 1585 N N . LEU A 1 204 ? 12.053 1.121 -19.799 1.00 93.31 204 LEU A N 1
ATOM 1586 C CA . LEU A 1 204 ? 12.928 2.239 -19.439 1.00 93.31 204 LEU A CA 1
ATOM 1587 C C . LEU A 1 204 ? 12.770 3.427 -20.394 1.00 93.31 204 LEU A C 1
ATOM 1589 O O . LEU A 1 204 ? 12.598 4.553 -19.935 1.00 93.31 204 LEU A O 1
ATOM 1593 N N . ASP A 1 205 ? 12.733 3.168 -21.705 1.00 94.69 205 ASP A N 1
ATOM 1594 C CA . ASP A 1 205 ? 12.492 4.195 -22.727 1.00 94.69 205 ASP A CA 1
ATOM 1595 C C . ASP A 1 205 ? 11.122 4.874 -22.506 1.00 94.69 205 ASP A C 1
ATOM 1597 O O . ASP A 1 205 ? 10.973 6.086 -22.686 1.00 94.69 205 ASP A O 1
ATOM 1601 N N . TYR A 1 206 ? 10.114 4.105 -22.075 1.00 94.75 206 TYR A N 1
ATOM 1602 C CA . TYR A 1 206 ? 8.810 4.640 -21.684 1.00 94.75 206 TYR A CA 1
ATOM 1603 C C . TYR A 1 206 ? 8.912 5.570 -20.471 1.00 94.75 206 TYR A C 1
ATOM 1605 O O . TYR A 1 206 ? 8.404 6.688 -20.532 1.00 94.75 206 TYR A O 1
ATOM 1613 N N . PHE A 1 207 ? 9.589 5.160 -19.395 1.00 94.56 207 PHE A N 1
ATOM 1614 C CA . PHE A 1 207 ? 9.756 6.010 -18.213 1.00 94.56 207 PHE A CA 1
ATOM 1615 C C . PHE A 1 207 ? 10.573 7.270 -18.499 1.00 94.56 207 PHE A C 1
ATOM 1617 O O . PHE A 1 207 ? 10.248 8.339 -17.983 1.00 94.56 207 PHE A O 1
ATOM 1624 N N . ASP A 1 208 ? 11.593 7.199 -19.353 1.00 94.81 208 ASP A N 1
ATOM 1625 C CA . ASP A 1 208 ? 12.344 8.387 -19.764 1.00 94.81 208 ASP A CA 1
ATOM 1626 C C . ASP A 1 208 ? 11.486 9.406 -20.512 1.00 94.81 208 ASP A C 1
ATOM 1628 O O . ASP A 1 208 ? 11.714 10.612 -20.387 1.00 94.81 208 ASP A O 1
ATOM 1632 N N . LYS A 1 209 ? 10.485 8.934 -21.257 1.00 94.94 209 LYS A N 1
ATOM 1633 C CA . LYS A 1 209 ? 9.584 9.788 -22.026 1.00 94.94 209 LYS A CA 1
ATOM 1634 C C . LYS A 1 209 ? 8.403 10.310 -21.206 1.00 94.94 209 LYS A C 1
ATOM 1636 O O . LYS A 1 209 ? 8.068 11.487 -21.308 1.00 94.94 209 LYS A O 1
ATOM 1641 N N . GLU A 1 210 ? 7.745 9.437 -20.453 1.00 93.19 210 GLU A N 1
ATOM 1642 C CA . GLU A 1 210 ? 6.458 9.720 -19.799 1.00 93.19 210 GLU A CA 1
ATOM 1643 C C . GLU A 1 210 ? 6.615 10.082 -18.313 1.00 93.19 210 GLU A C 1
ATOM 1645 O O . GLU A 1 210 ? 5.684 10.597 -17.696 1.00 93.19 210 GLU A O 1
ATOM 1650 N N . GLY A 1 211 ? 7.805 9.874 -17.747 1.00 93.50 211 GLY A N 1
ATOM 1651 C CA . GLY A 1 211 ? 8.124 10.159 -16.355 1.00 93.50 211 GLY A CA 1
ATOM 1652 C C . GLY A 1 211 ? 8.414 8.892 -15.557 1.00 93.50 211 GLY A C 1
ATOM 1653 O O . GLY A 1 211 ? 7.766 7.858 -15.707 1.00 93.50 211 GLY A O 1
ATOM 1654 N N . TRP A 1 212 ? 9.410 8.992 -14.681 1.00 94.81 212 TRP A N 1
ATOM 1655 C CA . TRP A 1 212 ? 9.815 7.894 -13.815 1.00 94.81 212 TRP A CA 1
ATOM 1656 C C . TRP A 1 212 ? 8.957 7.812 -12.546 1.00 94.81 212 TRP A C 1
ATOM 1658 O O . TRP A 1 212 ? 8.493 8.843 -12.045 1.00 94.81 212 TRP A O 1
ATOM 1668 N N . PRO A 1 213 ? 8.804 6.605 -11.971 1.00 94.31 213 PRO A N 1
ATOM 1669 C CA . PRO A 1 213 ? 8.227 6.428 -10.645 1.00 94.31 213 PRO A CA 1
ATOM 1670 C C . PRO A 1 213 ? 8.941 7.289 -9.592 1.00 94.31 213 PRO A C 1
ATOM 1672 O O . PRO A 1 213 ? 10.168 7.339 -9.550 1.00 94.31 213 PRO A O 1
ATOM 1675 N N . LYS A 1 214 ? 8.176 7.944 -8.713 1.00 94.06 214 LYS A N 1
ATOM 1676 C CA . LYS A 1 214 ? 8.690 8.888 -7.700 1.00 94.06 214 LYS A CA 1
ATOM 1677 C C . LYS A 1 214 ? 8.136 8.618 -6.299 1.00 94.06 214 LYS A C 1
ATOM 1679 O O . LYS A 1 214 ? 7.660 9.526 -5.618 1.00 94.06 214 LYS A O 1
ATOM 1684 N N . MET A 1 215 ? 8.138 7.350 -5.878 1.00 95.69 215 MET A N 1
ATOM 1685 C CA . MET A 1 215 ? 7.497 6.893 -4.633 1.00 95.69 215 MET A CA 1
ATOM 1686 C C . MET A 1 215 ? 7.980 7.673 -3.408 1.00 95.69 215 MET A C 1
ATOM 1688 O O . MET A 1 215 ? 7.148 8.088 -2.599 1.00 95.69 215 MET A O 1
ATOM 1692 N N . ALA A 1 216 ? 9.289 7.917 -3.281 1.00 97.25 216 ALA A N 1
ATOM 1693 C CA . ALA A 1 216 ? 9.847 8.650 -2.143 1.00 97.25 216 ALA A CA 1
ATOM 1694 C C . ALA A 1 216 ? 9.294 10.083 -2.032 1.00 97.25 216 ALA A C 1
ATOM 1696 O O . ALA A 1 216 ? 9.130 10.600 -0.929 1.00 97.25 216 ALA A O 1
ATOM 1697 N N . GLU A 1 217 ? 8.966 10.711 -3.160 1.00 97.19 217 GLU A N 1
ATOM 1698 C CA . GLU A 1 217 ? 8.494 12.097 -3.230 1.00 97.19 217 GLU A CA 1
ATOM 1699 C C . GLU A 1 217 ? 6.975 12.188 -3.033 1.00 97.19 217 GLU A C 1
ATOM 1701 O O . GLU A 1 217 ? 6.494 12.993 -2.238 1.00 97.19 217 GLU A O 1
ATOM 1706 N N . ILE A 1 218 ? 6.207 11.335 -3.717 1.00 98.00 218 ILE A N 1
ATOM 1707 C CA . ILE A 1 218 ? 4.737 11.413 -3.718 1.00 98.00 218 ILE A CA 1
ATOM 1708 C C . ILE A 1 218 ? 4.101 10.851 -2.435 1.00 98.00 218 ILE A C 1
ATOM 1710 O O . ILE A 1 218 ? 3.034 11.299 -2.017 1.00 98.00 218 ILE A O 1
ATOM 1714 N N . THR A 1 219 ? 4.758 9.899 -1.767 1.00 98.44 219 THR A N 1
ATOM 1715 C CA . THR A 1 219 ? 4.242 9.262 -0.542 1.00 98.44 219 THR A CA 1
ATOM 1716 C C . THR A 1 219 ? 3.975 10.251 0.606 1.00 98.44 219 THR A C 1
ATOM 1718 O O . THR A 1 219 ? 2.859 10.246 1.137 1.00 98.44 219 THR A O 1
ATOM 1721 N N . PRO A 1 220 ? 4.916 11.135 0.999 1.00 98.44 220 PRO A N 1
ATOM 1722 C CA . PRO A 1 220 ? 4.638 12.139 2.026 1.00 98.44 220 PRO A CA 1
ATOM 1723 C C . PRO A 1 220 ? 3.558 13.135 1.589 1.00 98.44 220 PRO A C 1
ATOM 1725 O O . PRO A 1 220 ? 2.688 13.462 2.395 1.00 98.44 220 PRO A O 1
ATOM 1728 N N . MET A 1 221 ? 3.531 13.536 0.310 1.00 98.62 221 MET A N 1
ATOM 1729 C CA . MET A 1 221 ? 2.486 14.423 -0.221 1.00 98.62 221 MET A CA 1
ATOM 1730 C C . MET A 1 221 ? 1.089 13.816 -0.051 1.00 98.62 221 MET A C 1
ATOM 1732 O O . MET A 1 221 ? 0.142 14.518 0.305 1.00 98.62 221 MET A O 1
ATOM 1736 N N . PHE A 1 222 ? 0.955 12.506 -0.276 1.00 98.69 222 PHE A N 1
ATOM 1737 C CA . PHE A 1 222 ? -0.310 11.793 -0.111 1.00 98.69 222 PHE A CA 1
ATOM 1738 C C . PHE A 1 222 ? -0.797 11.826 1.338 1.00 98.69 222 PHE A C 1
ATOM 1740 O O . PHE A 1 222 ? -1.955 12.152 1.613 1.00 98.69 222 PHE A O 1
ATOM 1747 N N . VAL A 1 223 ? 0.105 11.567 2.283 1.00 98.62 223 VAL A N 1
ATOM 1748 C CA . VAL A 1 223 ? -0.223 11.626 3.710 1.00 98.62 223 VAL A CA 1
ATOM 1749 C C . VAL A 1 223 ? -0.555 13.048 4.155 1.00 98.62 223 VAL A C 1
ATOM 1751 O O . VAL A 1 223 ? -1.525 13.243 4.891 1.00 98.62 223 VAL A O 1
ATOM 1754 N N . ASP A 1 224 ? 0.197 14.048 3.702 1.00 98.62 224 ASP A N 1
ATOM 1755 C CA . ASP A 1 224 ? -0.054 15.449 4.046 1.00 98.62 224 ASP A CA 1
ATOM 1756 C C . ASP A 1 224 ? -1.394 15.935 3.493 1.00 98.62 224 ASP A C 1
ATOM 1758 O O . ASP A 1 224 ? -2.132 16.647 4.183 1.00 98.62 224 ASP A O 1
ATOM 1762 N N . LYS A 1 225 ? -1.775 15.476 2.296 1.00 98.69 225 LYS A N 1
ATOM 1763 C CA . LYS A 1 225 ? -3.097 15.741 1.732 1.00 98.69 225 LYS A CA 1
ATOM 1764 C C . LYS A 1 225 ? -4.208 15.192 2.627 1.00 98.69 225 LYS A C 1
ATOM 1766 O O . LYS A 1 225 ? -5.114 15.952 2.974 1.00 98.69 225 LYS A O 1
ATOM 1771 N N . LEU A 1 226 ? -4.120 13.934 3.062 1.00 98.44 226 LEU A N 1
ATOM 1772 C CA . LEU A 1 226 ? -5.104 13.330 3.971 1.00 98.44 226 LEU A CA 1
ATOM 1773 C C . LEU A 1 226 ? -5.140 14.022 5.339 1.00 98.44 226 LEU A C 1
ATOM 1775 O O . LEU A 1 226 ? -6.220 14.281 5.869 1.00 98.44 226 LEU A O 1
ATOM 1779 N N . LYS A 1 227 ? -3.982 14.407 5.888 1.00 98.06 227 LYS A N 1
ATOM 1780 C CA . LYS A 1 227 ? -3.916 15.209 7.121 1.00 98.06 227 LYS A CA 1
ATOM 1781 C C . LYS A 1 227 ? -4.594 16.569 6.961 1.00 98.06 227 LYS A C 1
ATOM 1783 O O . LYS A 1 227 ? -5.301 16.995 7.871 1.00 98.06 227 LYS A O 1
ATOM 1788 N N . SER A 1 228 ? -4.445 17.228 5.809 1.00 98.19 228 SER A N 1
ATOM 1789 C CA . SER A 1 228 ? -5.074 18.532 5.548 1.00 98.19 228 SER A CA 1
ATOM 1790 C C . SER A 1 228 ? -6.605 18.483 5.579 1.00 98.19 228 SER A C 1
ATOM 1792 O O . SER A 1 228 ? -7.245 19.493 5.871 1.00 98.19 228 SER A O 1
ATOM 1794 N N . ARG A 1 229 ? -7.205 17.305 5.348 1.00 97.56 229 ARG A N 1
ATOM 1795 C CA . ARG A 1 229 ? -8.659 17.105 5.442 1.00 97.56 229 ARG A CA 1
ATOM 1796 C C . ARG A 1 229 ? -9.176 17.102 6.875 1.00 97.56 229 ARG A C 1
ATOM 1798 O O . ARG A 1 229 ? -10.374 17.275 7.070 1.00 97.56 229 ARG A O 1
ATOM 1805 N N . SER A 1 230 ? -8.295 16.960 7.868 1.00 96.50 230 SER A N 1
ATOM 1806 C CA . SER A 1 230 ? -8.653 16.969 9.292 1.00 96.50 230 SER A CA 1
ATOM 1807 C C . SER A 1 230 ? -9.743 15.947 9.656 1.00 96.50 230 SER A C 1
ATOM 1809 O O . SER A 1 230 ? -10.601 16.219 10.498 1.00 96.50 230 SER A O 1
ATOM 1811 N N . TYR A 1 231 ? -9.711 14.770 9.020 1.00 98.25 231 TYR A N 1
ATOM 1812 C CA . TYR A 1 231 ? -10.556 13.632 9.380 1.00 98.25 231 TYR A CA 1
ATOM 1813 C C . TYR A 1 231 ? -10.333 13.269 10.853 1.00 98.25 231 TYR A C 1
ATOM 1815 O O . TYR A 1 231 ? -9.204 13.004 11.271 1.00 98.25 231 TYR A O 1
ATOM 1823 N N . LYS A 1 232 ? -11.397 13.318 11.658 1.00 97.94 232 LYS A N 1
ATOM 1824 C CA . LYS A 1 232 ? -11.309 13.248 13.124 1.00 97.94 232 LYS A CA 1
ATOM 1825 C C . LYS A 1 232 ? -10.893 11.867 13.610 1.00 97.94 232 LYS A C 1
ATOM 1827 O O . LYS A 1 232 ? -10.186 11.766 14.612 1.00 97.94 232 LYS A O 1
ATOM 1832 N N . SER A 1 233 ? -11.340 10.824 12.919 1.00 98.25 233 SER A N 1
ATOM 1833 C CA . SER A 1 233 ? -11.073 9.434 13.282 1.00 98.25 233 SER A CA 1
ATOM 1834 C C . SER A 1 233 ? -9.860 8.841 12.563 1.00 98.25 233 SER A C 1
ATOM 1836 O O . SER A 1 233 ? -9.478 7.708 12.860 1.00 98.25 233 SER A O 1
ATOM 1838 N N . LEU A 1 234 ? -9.210 9.599 11.674 1.00 98.44 234 LEU A N 1
ATOM 1839 C CA . LEU A 1 234 ? -8.039 9.129 10.942 1.00 98.44 234 LEU A CA 1
ATOM 1840 C C . LEU A 1 234 ? -6.771 9.323 11.773 1.00 98.44 234 LEU A C 1
ATOM 1842 O O . LEU A 1 234 ? -6.341 10.448 12.032 1.00 98.44 234 LEU A O 1
ATOM 1846 N N . LYS A 1 235 ? -6.102 8.220 12.112 1.00 97.69 235 LYS A N 1
ATOM 1847 C CA . LYS A 1 235 ? -4.713 8.254 12.588 1.00 97.69 235 LYS A CA 1
ATOM 1848 C C . LYS A 1 235 ? -3.797 7.865 11.441 1.00 97.69 235 LYS A C 1
ATOM 1850 O O . LYS A 1 235 ? -3.799 6.708 11.034 1.00 97.69 235 LYS A O 1
ATOM 1855 N N . ILE A 1 236 ? -3.015 8.807 10.923 1.00 97.94 236 ILE A N 1
ATOM 1856 C CA . ILE A 1 236 ? -2.121 8.548 9.792 1.00 97.94 236 ILE A CA 1
ATOM 1857 C C . ILE A 1 236 ? -0.700 9.040 10.047 1.00 97.94 236 ILE A C 1
ATOM 1859 O O . ILE A 1 236 ? -0.479 10.153 10.536 1.00 97.94 236 ILE A O 1
ATOM 1863 N N . HIS A 1 23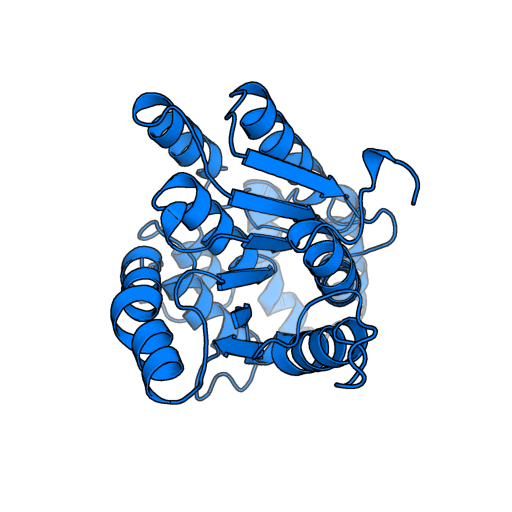7 ? 0.276 8.221 9.664 1.00 97.19 237 HIS A N 1
ATOM 1864 C CA . HIS A 1 237 ? 1.688 8.568 9.726 1.00 97.19 237 HIS A CA 1
ATOM 1865 C C . HIS A 1 237 ? 2.435 8.154 8.458 1.00 97.19 237 HIS A C 1
ATOM 1867 O O . HIS A 1 237 ? 2.151 7.112 7.873 1.00 97.19 237 HIS A O 1
ATOM 1873 N N . CYS A 1 238 ? 3.410 8.983 8.074 1.00 97.38 238 CYS A N 1
ATOM 1874 C CA . CYS A 1 238 ? 4.343 8.717 6.988 1.00 97.38 238 CYS A CA 1
ATOM 1875 C C . CYS A 1 238 ? 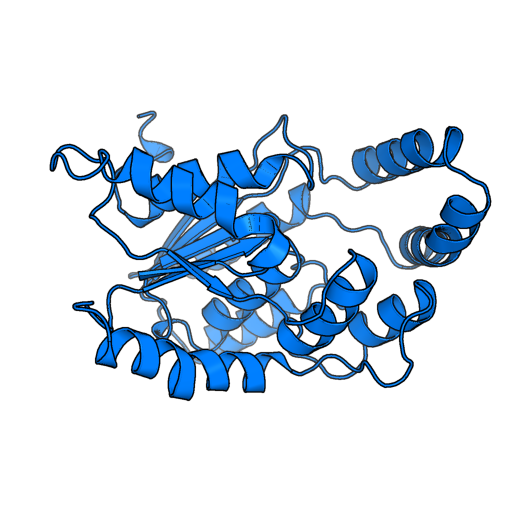5.756 8.609 7.551 1.00 97.38 238 CYS A C 1
ATOM 1877 O O . CYS A 1 238 ? 6.213 9.550 8.203 1.00 97.38 238 CYS A O 1
ATOM 1879 N N . HIS A 1 239 ? 6.458 7.522 7.247 1.00 95.44 239 HIS A N 1
ATOM 1880 C CA . HIS A 1 239 ? 7.867 7.360 7.598 1.00 95.44 239 HIS A CA 1
ATOM 1881 C C . HIS A 1 239 ? 8.640 6.785 6.416 1.00 95.44 239 HIS A C 1
ATOM 1883 O O . HIS A 1 239 ? 8.731 5.566 6.284 1.00 95.44 239 HIS A O 1
ATOM 1889 N N . ASN A 1 240 ? 9.192 7.636 5.551 1.00 97.31 240 ASN A N 1
ATOM 1890 C CA . ASN A 1 240 ? 10.093 7.148 4.509 1.00 97.31 240 ASN A CA 1
ATOM 1891 C C . ASN A 1 240 ? 11.414 6.688 5.132 1.00 97.31 240 ASN A C 1
ATOM 1893 O O . ASN A 1 240 ? 11.961 7.370 5.998 1.00 97.31 240 ASN A O 1
ATOM 1897 N N . MET A 1 241 ? 11.906 5.529 4.702 1.00 97.25 241 MET A N 1
ATOM 1898 C CA . MET A 1 241 ? 13.089 4.882 5.269 1.00 97.25 241 MET A CA 1
ATOM 1899 C C . MET A 1 241 ? 14.319 5.288 4.454 1.00 97.25 241 MET A C 1
ATOM 1901 O O . MET A 1 241 ? 14.472 4.792 3.342 1.00 97.25 241 MET A O 1
ATOM 1905 N N . PRO A 1 242 ? 15.158 6.218 4.942 1.00 96.44 242 PRO A N 1
ATOM 1906 C CA . PRO A 1 242 ? 16.113 6.964 4.114 1.00 96.44 242 PRO A CA 1
ATOM 1907 C C . PRO A 1 242 ? 17.133 6.088 3.375 1.00 96.44 242 PRO A C 1
ATOM 1909 O O . PRO A 1 242 ? 17.600 6.461 2.304 1.00 96.44 242 PRO A O 1
ATOM 1912 N N . ASP A 1 243 ? 17.464 4.937 3.945 1.00 95.81 243 ASP A N 1
ATOM 1913 C CA . ASP A 1 243 ? 18.467 3.977 3.496 1.00 95.81 243 ASP A CA 1
ATOM 1914 C C . ASP A 1 243 ? 17.881 2.773 2.741 1.00 95.81 243 ASP A C 1
ATOM 1916 O O . ASP A 1 243 ? 18.629 1.916 2.272 1.00 95.81 243 ASP A O 1
ATOM 1920 N N . GLU A 1 244 ? 16.559 2.716 2.577 1.00 97.75 244 GLU A N 1
ATOM 1921 C CA . GLU A 1 244 ? 15.882 1.599 1.923 1.00 97.75 244 GLU A CA 1
ATOM 1922 C C . GLU A 1 244 ? 15.559 1.887 0.452 1.00 97.75 244 GLU A C 1
ATOM 1924 O O . GLU A 1 244 ? 15.148 2.988 0.073 1.00 97.75 244 GLU A O 1
ATOM 1929 N N . SER A 1 245 ? 15.690 0.847 -0.370 1.00 95.94 245 SER A N 1
ATOM 1930 C CA . SER A 1 245 ? 15.216 0.780 -1.756 1.00 95.94 245 SER A CA 1
ATOM 1931 C C . SER A 1 245 ? 13.824 0.149 -1.836 1.00 95.94 245 SER A C 1
ATOM 1933 O O . SER A 1 245 ? 13.359 -0.466 -0.875 1.00 95.94 245 SER A O 1
ATOM 1935 N N . HIS A 1 246 ? 13.196 0.187 -3.017 1.00 95.00 246 HIS A N 1
ATOM 1936 C CA . HIS A 1 246 ? 11.920 -0.500 -3.258 1.00 95.00 246 HIS A CA 1
ATOM 1937 C C . HIS A 1 246 ? 11.960 -1.993 -2.880 1.00 95.00 246 HIS A C 1
ATOM 1939 O O . HIS A 1 246 ? 10.989 -2.546 -2.368 1.00 95.00 246 HIS A O 1
ATOM 1945 N N . SER A 1 247 ? 13.102 -2.649 -3.110 1.00 90.25 247 SER A N 1
ATOM 1946 C CA . SER A 1 247 ? 13.285 -4.079 -2.842 1.00 90.25 247 SER A CA 1
ATOM 1947 C C . SER A 1 247 ? 13.554 -4.394 -1.370 1.00 90.25 247 SER A C 1
ATOM 1949 O O . SER A 1 247 ? 13.260 -5.501 -0.925 1.00 90.25 247 SER A O 1
ATOM 1951 N N . SER A 1 248 ? 14.132 -3.456 -0.614 1.00 95.62 248 SER A N 1
ATOM 1952 C CA . SER A 1 248 ? 14.596 -3.694 0.761 1.00 95.62 248 SER A CA 1
ATOM 1953 C C . SER A 1 248 ? 13.669 -3.117 1.835 1.00 95.62 248 SER A C 1
ATOM 1955 O O . SER A 1 248 ? 13.701 -3.574 2.970 1.00 95.62 248 SER A O 1
ATOM 1957 N N . VAL A 1 249 ? 12.764 -2.203 1.476 1.00 97.44 249 VAL A N 1
ATOM 1958 C CA . VAL A 1 249 ? 11.862 -1.511 2.414 1.00 97.44 249 VAL A CA 1
ATOM 1959 C C . VAL A 1 249 ? 10.867 -2.429 3.138 1.00 97.44 249 VAL A C 1
ATOM 1961 O O . VAL A 1 249 ? 10.469 -2.146 4.268 1.00 97.44 249 VAL A O 1
ATOM 1964 N N . ALA A 1 250 ? 10.443 -3.539 2.522 1.00 96.75 250 ALA A N 1
ATOM 1965 C CA . ALA A 1 250 ? 9.288 -4.309 2.994 1.00 96.75 250 ALA A CA 1
ATOM 1966 C C . ALA A 1 250 ? 9.430 -4.883 4.423 1.00 96.75 250 ALA A C 1
ATOM 1968 O O . ALA A 1 250 ? 8.501 -4.701 5.213 1.00 96.75 250 ALA A O 1
ATOM 1969 N N . PRO A 1 251 ? 10.546 -5.526 4.827 1.00 97.06 251 PRO A N 1
ATOM 1970 C CA . PRO A 1 251 ? 10.705 -6.017 6.198 1.00 97.06 251 PRO A CA 1
ATOM 1971 C C . PRO A 1 251 ? 10.608 -4.900 7.246 1.00 97.06 251 PRO A C 1
ATOM 1973 O O . PRO A 1 251 ? 9.868 -5.026 8.227 1.00 97.06 251 PRO A O 1
ATOM 1976 N N . GLY A 1 252 ? 11.298 -3.778 7.015 1.00 96.62 252 GLY A N 1
ATOM 1977 C CA . GLY A 1 252 ? 11.242 -2.613 7.896 1.00 96.62 252 GLY A CA 1
ATOM 1978 C C . GLY A 1 252 ? 9.841 -2.003 7.954 1.00 96.62 252 GLY A C 1
ATOM 1979 O O . GLY A 1 252 ? 9.368 -1.634 9.033 1.00 96.62 252 GLY A O 1
ATOM 1980 N N . ALA A 1 253 ? 9.162 -1.929 6.809 1.00 97.62 253 ALA A N 1
ATOM 1981 C CA . ALA A 1 253 ? 7.816 -1.387 6.669 1.00 97.62 253 ALA A CA 1
ATOM 1982 C C . ALA A 1 253 ? 6.759 -2.216 7.398 1.00 97.62 253 ALA A C 1
ATOM 1984 O O . ALA A 1 253 ? 5.942 -1.645 8.120 1.00 97.62 253 ALA A O 1
ATOM 1985 N N . ILE A 1 254 ? 6.805 -3.544 7.280 1.00 98.12 254 ILE A N 1
ATOM 1986 C CA . ILE A 1 254 ? 5.885 -4.438 7.994 1.00 98.12 254 ILE A CA 1
ATOM 1987 C C . ILE A 1 254 ? 6.092 -4.296 9.504 1.00 98.12 254 ILE A C 1
ATOM 1989 O O . ILE A 1 254 ? 5.123 -4.113 10.237 1.00 98.12 254 ILE A O 1
ATOM 1993 N N . SER A 1 255 ? 7.344 -4.322 9.971 1.00 97.44 255 SER A N 1
ATOM 1994 C CA . SER A 1 255 ? 7.659 -4.206 11.399 1.00 97.44 255 SER A CA 1
ATOM 1995 C C . SER A 1 255 ? 7.176 -2.878 11.993 1.00 97.44 255 SER A C 1
ATOM 1997 O O . SER A 1 255 ? 6.363 -2.860 12.920 1.00 97.44 255 SER A O 1
ATOM 1999 N N . ARG A 1 256 ? 7.613 -1.748 11.425 1.00 96.75 256 ARG A N 1
ATOM 2000 C CA . ARG A 1 256 ? 7.228 -0.405 11.892 1.00 96.75 256 ARG A CA 1
ATOM 2001 C C . ARG A 1 256 ? 5.730 -0.153 11.729 1.00 96.75 256 ARG A C 1
ATOM 2003 O O . ARG A 1 256 ? 5.089 0.371 12.639 1.00 96.75 256 ARG A O 1
ATOM 2010 N N . GLY A 1 257 ? 5.169 -0.563 10.595 1.00 98.06 257 GLY A N 1
ATOM 2011 C CA . GLY A 1 257 ? 3.769 -0.352 10.267 1.00 98.06 257 GLY A CA 1
ATOM 2012 C C . GLY A 1 257 ? 2.827 -1.078 11.208 1.00 98.06 257 GLY A C 1
ATOM 2013 O O . GLY A 1 257 ? 1.910 -0.445 11.725 1.00 98.06 257 GLY A O 1
ATOM 2014 N N . LEU A 1 258 ? 3.080 -2.359 11.502 1.00 98.12 258 LEU A N 1
ATOM 2015 C CA . LEU A 1 258 ? 2.278 -3.118 12.463 1.00 98.12 258 LEU A CA 1
ATOM 2016 C C . LEU A 1 258 ? 2.322 -2.473 13.852 1.00 98.12 258 LEU A C 1
ATOM 2018 O O . LEU A 1 258 ? 1.273 -2.193 14.427 1.00 98.12 258 LEU A O 1
ATOM 2022 N N . ARG A 1 259 ? 3.513 -2.147 14.360 1.00 97.25 259 ARG A N 1
ATOM 2023 C CA . ARG A 1 259 ? 3.655 -1.488 15.670 1.00 97.25 259 ARG A CA 1
ATOM 2024 C C . ARG A 1 259 ? 2.896 -0.158 15.724 1.00 97.25 259 ARG A C 1
ATOM 2026 O O . ARG A 1 259 ? 2.227 0.113 16.718 1.00 97.25 259 ARG A O 1
ATOM 2033 N N . TYR A 1 260 ? 2.928 0.638 14.651 1.00 97.88 260 TYR A N 1
ATOM 2034 C CA . TYR A 1 260 ? 2.173 1.892 14.568 1.00 97.88 260 TYR A CA 1
ATOM 2035 C C . TYR A 1 260 ? 0.655 1.667 14.596 1.00 97.88 260 TYR A C 1
ATOM 2037 O O . TYR A 1 260 ? -0.044 2.234 15.435 1.00 97.88 260 TYR A O 1
ATOM 2045 N N . VAL A 1 261 ? 0.116 0.826 13.706 1.00 97.94 261 VAL A N 1
ATOM 2046 C CA . VAL A 1 261 ? -1.346 0.663 13.582 1.00 97.94 261 VAL A CA 1
ATOM 2047 C C . VAL A 1 261 ? -1.973 -0.056 14.784 1.00 97.94 261 VAL A C 1
ATOM 2049 O O . VAL A 1 261 ? -3.177 0.066 15.026 1.00 97.94 261 VAL A O 1
ATOM 2052 N N . PHE A 1 262 ? -1.175 -0.766 15.578 1.00 96.81 262 PHE A N 1
ATOM 2053 C CA . PHE A 1 262 ? -1.594 -1.339 16.857 1.00 96.81 262 PHE A CA 1
ATOM 2054 C C . PHE A 1 262 ? -1.331 -0.419 18.070 1.00 96.81 262 PHE A C 1
ATOM 2056 O O . PHE A 1 262 ? -1.583 -0.837 19.190 1.00 96.81 262 PHE A O 1
ATOM 2063 N N . ASP A 1 263 ? -0.938 0.847 17.866 1.00 95.19 263 ASP A N 1
ATOM 2064 C CA . ASP A 1 263 ? -0.638 1.851 18.912 1.00 95.19 263 ASP A CA 1
ATOM 2065 C C . ASP A 1 263 ? 0.562 1.507 19.831 1.00 95.19 263 ASP A C 1
ATOM 2067 O O . ASP A 1 263 ? 0.672 2.046 20.933 1.00 95.19 263 ASP A O 1
ATOM 2071 N N . HIS A 1 264 ? 1.489 0.652 19.393 1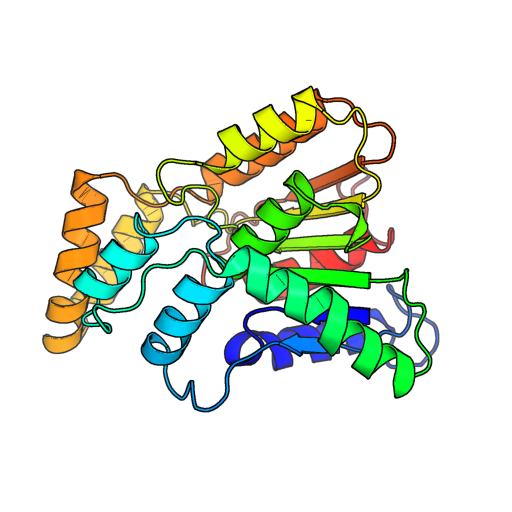.00 93.00 264 HIS A N 1
ATOM 2072 C CA . HIS A 1 264 ? 2.687 0.278 20.163 1.00 93.00 264 HIS A CA 1
ATOM 2073 C C . HIS A 1 264 ? 3.951 1.054 19.782 1.00 93.00 264 HIS A C 1
ATOM 2075 O O . HIS A 1 264 ? 4.963 0.968 20.475 1.00 93.00 264 HIS A O 1
ATOM 2081 N N . TRP A 1 265 ? 3.896 1.845 18.712 1.00 92.94 265 TRP A N 1
ATOM 2082 C CA . TRP A 1 265 ? 4.959 2.769 18.335 1.00 92.94 265 TRP A CA 1
ATOM 2083 C C . TRP A 1 265 ? 4.363 4.093 17.859 1.00 92.94 265 TRP A C 1
ATOM 2085 O O . TRP A 1 265 ? 3.481 4.106 16.999 1.00 92.94 265 TRP A O 1
ATOM 2095 N N . ASP A 1 266 ? 4.846 5.207 18.413 1.00 87.56 266 ASP A N 1
ATOM 2096 C CA . ASP A 1 266 ? 4.433 6.553 18.017 1.00 87.56 266 ASP A CA 1
ATOM 2097 C C . ASP A 1 266 ? 5.670 7.385 17.644 1.00 87.56 266 ASP A C 1
ATOM 2099 O O . ASP A 1 266 ? 6.302 7.998 18.512 1.00 87.56 266 ASP A O 1
ATOM 2103 N N . PRO A 1 267 ? 6.011 7.463 16.347 1.00 80.69 267 PRO A N 1
ATOM 2104 C CA . PRO A 1 267 ? 7.188 8.191 15.878 1.00 80.69 267 PRO A CA 1
ATOM 2105 C C . PRO A 1 267 ? 7.181 9.681 16.238 1.00 80.69 267 PRO A C 1
ATOM 2107 O O . PRO A 1 267 ? 8.247 10.288 16.304 1.00 80.69 267 PRO A O 1
ATOM 2110 N N . SER A 1 268 ? 6.019 10.283 16.523 1.00 77.19 268 SER A N 1
ATOM 2111 C CA . SER A 1 268 ? 5.951 11.682 16.970 1.00 77.19 268 SER A CA 1
ATOM 2112 C C . SER A 1 268 ? 6.462 11.889 18.402 1.00 77.19 268 SER A C 1
ATOM 2114 O O . SER A 1 268 ? 6.786 13.012 18.786 1.00 77.19 268 SER A O 1
ATOM 2116 N N . LYS A 1 269 ? 6.566 10.813 19.191 1.00 77.00 269 LYS A N 1
ATOM 2117 C CA . LYS A 1 269 ? 6.975 10.838 20.603 1.00 77.00 269 LYS A CA 1
ATOM 2118 C C . LYS A 1 269 ? 8.414 10.374 20.835 1.00 77.00 269 LYS A C 1
ATOM 2120 O O . LYS A 1 269 ? 8.839 10.305 21.988 1.00 77.00 269 LYS A O 1
ATOM 2125 N N . GLY A 1 270 ? 9.161 10.060 19.773 1.00 59.34 270 GLY A N 1
ATOM 2126 C CA . GLY A 1 270 ? 10.562 9.634 19.864 1.00 59.34 270 GLY A CA 1
ATOM 2127 C C . GLY A 1 270 ? 10.784 8.325 20.635 1.00 59.34 270 GLY A C 1
ATOM 2128 O O . GLY A 1 270 ? 11.891 8.098 21.120 1.00 59.34 270 GLY A O 1
ATOM 2129 N N . LYS A 1 271 ? 9.745 7.493 20.781 1.00 46.66 271 LYS A N 1
ATOM 2130 C CA . LYS A 1 271 ? 9.789 6.159 21.395 1.00 46.66 271 LYS A CA 1
ATOM 2131 C C . LYS A 1 271 ? 9.119 5.150 20.479 1.00 46.66 271 LYS A C 1
ATOM 2133 O O . LYS A 1 271 ? 7.975 5.427 20.055 1.00 46.66 271 LYS A O 1
#

pLDDT: mean 93.8, std 6.74, range [46.66, 98.88]

Foldseek 3Di:
DEEEEQCVPCVVLLVVLLCVQCVVPPNPHLFNNDDYHYDADDPCPDDLSRLLVLQAALAQDFAFPSQVVCVLLVHDNPRGHNNPVVNLCCVQPPVLVVCVVPDVDDSQAYEYEYAASSLSSVLLCQLPPLSNHQAYLRELYQCPGRPNCSVVSNVVSLVPDLAHQHEYEYEYALCQAPVSVVVVVVVVLVPDDPVVCSSCVSVVVVCVPVHPRGSNPVRVVSQVSVVVSPHPNYHYDYDYHNHDHSVRCSSVSSNVRSSRRRVNDDVVVVD